Protein AF-A0A920UL96-F1 (afdb_monomer)

Nearest PDB structures (foldseek):
  8f4r-assembly1_B  TM=9.469E-01  e=1.321E-03  Escherichia coli
  8f4n-assembly1_A  TM=9.054E-01  e=1.758E-03  Escherichia coli
  7kge-assembly1_C  TM=8.820E-01  e=2.339E-03  Acinetobacter baumannii
  6ows-assembly1_C  TM=9.167E-01  e=2.339E-03  Acinetobacter baumannii
  9e9f-assembly1_B  TM=9.006E-01  e=5.204E-03  Pseudomonas aeruginosa

Secondary structure (DSSP, 8-state):
--SSSTTS-TT----HHHHHHHHHHHHHHHHHHHHHHHHHHHHHHHHHHT-SHHHHHHHTHHHHHHHHHHHHHHHHT----HHHHHHHHHHHHHHHHHHHHHHHHHHHHHHTT--HHHHHHHHHHHHHHHHHHHHHHHHHHHHHHHHHHHHHSS--THHHHHHHHHHHHTTS---TT----PPP-------PPP--------TTSSS-----------

Foldseek 3Di:
DPPDPCVPDPPDDPDPVVVVVVFVVLLVVLVVVLVVVLVVQLVVLCVVVVDNVLSVQLVVQLVVLVVVLVVVCVVVVHDDGSVSSVVSSVSSVLSSVLSSQLSVQLVVCVVVPDDSVVSNVVSCVVSVVVNVVVVVVVCVVCVVVVVVVVVVPPPDPVVVVVVVVVVVVVPPDDDPDDDDDDDDDDDDDDDDDDDDPDDDDDPPPPDDDDDDDDDDDD

Mean predicted aligned error: 17.29 Å

pLDDT: mean 74.13, std 19.61, range [34.41, 97.44]

Structure (mmCIF, N/CA/C/O backbone):
data_AF-A0A920UL96-F1
#
_entry.id   AF-A0A920UL96-F1
#
loop_
_atom_site.group_PDB
_atom_site.id
_atom_site.type_symbol
_atom_site.label_atom_id
_atom_site.label_alt_id
_atom_site.label_comp_id
_atom_site.label_asym_id
_atom_site.label_entity_id
_atom_site.label_seq_id
_atom_site.pdbx_PDB_ins_code
_atom_site.Cartn_x
_atom_site.Cartn_y
_atom_site.Cartn_z
_atom_site.occupancy
_atom_site.B_iso_or_equiv
_atom_site.auth_seq_id
_atom_site.auth_comp_id
_atom_site.auth_asym_id
_atom_site.auth_atom_id
_atom_site.pdbx_PDB_model_num
ATOM 1 N N . MET A 1 1 ? 19.871 -0.092 -38.452 1.00 46.66 1 MET A N 1
ATOM 2 C CA . MET A 1 1 ? 20.745 0.844 -39.195 1.00 46.66 1 MET A CA 1
ATOM 3 C C . MET A 1 1 ? 21.739 1.367 -38.173 1.00 46.66 1 MET A C 1
ATOM 5 O O . MET A 1 1 ? 21.286 1.919 -37.189 1.00 46.66 1 MET A O 1
ATOM 9 N N . LEU A 1 2 ? 23.005 0.955 -38.185 1.00 55.22 2 LEU A N 1
ATOM 10 C CA . LEU A 1 2 ? 24.115 1.820 -38.612 1.00 55.22 2 LEU A CA 1
ATOM 11 C C . LEU A 1 2 ? 25.414 0.977 -38.719 1.00 55.22 2 LEU A C 1
ATOM 13 O O . LEU A 1 2 ? 26.178 0.921 -37.761 1.00 55.22 2 LEU A O 1
ATOM 17 N N . PRO A 1 3 ? 25.701 0.324 -39.859 1.00 54.75 3 PRO A N 1
ATOM 18 C CA . PRO A 1 3 ? 26.993 -0.338 -40.087 1.00 54.75 3 PRO A CA 1
ATOM 19 C C . PRO A 1 3 ? 28.105 0.630 -40.544 1.00 54.75 3 PRO A C 1
ATOM 21 O O . PRO A 1 3 ? 29.217 0.193 -40.803 1.00 54.75 3 PRO A O 1
ATOM 24 N N . GLY A 1 4 ? 27.814 1.931 -40.689 1.00 56.50 4 GLY A N 1
ATOM 25 C CA . GLY A 1 4 ? 28.723 2.905 -41.315 1.00 56.50 4 GLY A CA 1
ATOM 26 C C . GLY A 1 4 ? 29.533 3.794 -40.366 1.00 56.50 4 GLY A C 1
ATOM 27 O O . GLY A 1 4 ? 30.423 4.489 -40.833 1.00 56.50 4 GLY A O 1
ATOM 28 N N . MET A 1 5 ? 29.255 3.791 -39.056 1.00 54.75 5 MET A N 1
ATOM 29 C CA . MET A 1 5 ? 29.869 4.743 -38.106 1.00 54.75 5 MET A CA 1
ATOM 30 C C . MET A 1 5 ? 31.075 4.170 -37.335 1.00 54.75 5 MET A C 1
ATOM 32 O O . MET A 1 5 ? 31.685 4.864 -36.532 1.00 54.75 5 MET A O 1
ATOM 36 N N . GLN A 1 6 ? 31.443 2.906 -37.579 1.00 53.41 6 GLN A N 1
ATOM 37 C CA . GLN A 1 6 ? 32.578 2.248 -36.906 1.00 53.41 6 GLN A CA 1
ATOM 38 C C . GLN A 1 6 ? 33.947 2.621 -37.504 1.00 53.41 6 GLN A C 1
ATOM 40 O O . GLN A 1 6 ? 34.976 2.247 -36.953 1.00 53.41 6 GLN A O 1
ATOM 45 N N . LEU A 1 7 ? 33.972 3.358 -38.619 1.00 56.91 7 LEU A N 1
ATOM 46 C CA . LEU A 1 7 ? 35.207 3.739 -39.313 1.00 56.91 7 LEU A CA 1
ATOM 47 C C . LEU A 1 7 ? 35.786 5.091 -38.858 1.00 56.91 7 LEU A C 1
ATOM 49 O O . LEU A 1 7 ? 36.927 5.383 -39.199 1.00 56.91 7 LEU A O 1
ATOM 53 N N . GLU A 1 8 ? 35.052 5.894 -38.077 1.00 60.81 8 GLU A N 1
ATOM 54 C CA . GLU A 1 8 ? 35.497 7.240 -37.662 1.00 60.81 8 GLU A CA 1
ATOM 55 C C . GLU A 1 8 ? 36.058 7.329 -36.230 1.00 60.81 8 GLU A C 1
ATOM 57 O O . GLU A 1 8 ? 36.738 8.301 -35.916 1.00 60.81 8 GLU A O 1
ATOM 62 N N . PHE A 1 9 ? 35.867 6.318 -35.369 1.00 63.22 9 PHE A N 1
ATOM 63 C CA . PHE A 1 9 ? 36.380 6.339 -33.987 1.00 63.22 9 PHE A CA 1
ATOM 64 C C . PHE A 1 9 ? 36.905 4.959 -33.537 1.00 63.22 9 PHE A C 1
ATOM 66 O O . PHE A 1 9 ? 36.152 4.163 -32.970 1.00 63.22 9 PHE A O 1
ATOM 73 N N . PRO A 1 10 ? 38.199 4.641 -33.750 1.00 55.59 10 PRO A N 1
ATOM 74 C CA . PRO A 1 10 ? 38.791 3.383 -33.309 1.00 55.59 10 PRO A CA 1
ATOM 75 C C . PRO A 1 10 ? 39.085 3.463 -31.804 1.00 55.59 10 PRO A C 1
ATOM 77 O O . PRO A 1 10 ? 40.163 3.880 -31.388 1.00 55.59 10 PRO A O 1
ATOM 80 N N . GLY A 1 11 ? 38.104 3.108 -30.972 1.00 58.56 11 GLY A N 1
ATOM 81 C CA . GLY A 1 11 ? 38.293 3.040 -29.517 1.00 58.56 11 GLY A CA 1
ATOM 82 C C . GLY A 1 11 ? 37.026 3.088 -28.666 1.00 58.56 11 GLY A C 1
ATOM 83 O O . GLY A 1 11 ? 37.109 2.853 -27.464 1.00 58.56 11 GLY A O 1
ATOM 84 N N . THR A 1 12 ? 35.857 3.363 -29.249 1.00 59.25 12 THR A N 1
ATOM 85 C CA . THR A 1 12 ? 34.591 3.414 -28.506 1.00 59.25 12 THR A CA 1
ATOM 86 C C . THR A 1 12 ? 33.754 2.164 -28.772 1.00 59.25 12 THR A C 1
ATOM 88 O O . THR A 1 12 ? 33.154 1.984 -29.829 1.00 59.25 12 THR A O 1
ATOM 91 N N . TYR A 1 13 ? 33.710 1.269 -27.786 1.00 57.75 13 TYR A N 1
ATOM 92 C CA . TYR A 1 13 ? 32.779 0.144 -27.759 1.00 57.75 13 TYR A CA 1
ATOM 93 C C . TYR A 1 13 ? 31.405 0.652 -27.296 1.00 57.75 13 TYR A C 1
ATOM 95 O O . TYR A 1 13 ? 31.181 0.913 -26.119 1.00 57.75 13 TYR A O 1
ATOM 103 N N . TRP A 1 14 ? 30.463 0.814 -28.225 1.00 52.53 14 TRP A N 1
ATOM 104 C CA . TRP A 1 14 ? 29.049 0.977 -27.876 1.00 52.53 14 TRP A CA 1
ATOM 105 C C . TRP A 1 14 ? 28.511 -0.376 -27.406 1.00 52.53 14 TRP A C 1
ATOM 107 O O . TRP A 1 14 ? 28.352 -1.291 -28.215 1.00 52.53 14 TRP A O 1
ATOM 117 N N . SER A 1 15 ? 28.271 -0.525 -26.101 1.00 58.09 15 SER A N 1
ATOM 118 C CA . SER A 1 15 ? 27.772 -1.775 -25.521 1.00 58.09 15 SER A CA 1
ATOM 119 C C . SER A 1 15 ? 26.361 -1.594 -24.958 1.00 58.09 15 SER A C 1
ATOM 121 O O . SER A 1 15 ? 26.132 -0.758 -24.089 1.00 58.09 15 SER A O 1
ATOM 123 N N . PHE A 1 16 ? 25.423 -2.417 -25.433 1.00 58.50 16 PHE A N 1
ATOM 124 C CA . PHE A 1 16 ? 24.094 -2.594 -24.829 1.00 58.50 16 PHE A CA 1
ATOM 125 C C . PHE A 1 16 ? 24.163 -3.207 -23.415 1.00 58.50 16 PHE A C 1
ATOM 127 O O . PHE A 1 16 ? 23.172 -3.209 -22.690 1.00 58.50 16 PHE A O 1
ATOM 134 N N . GLU A 1 17 ? 25.333 -3.722 -23.029 1.00 64.44 17 GLU A N 1
ATOM 135 C CA . GLU A 1 17 ? 25.608 -4.292 -21.711 1.00 64.44 17 GLU A CA 1
ATOM 136 C C . GLU A 1 17 ? 25.565 -3.221 -20.607 1.00 64.44 17 GLU A C 1
ATOM 138 O O . GLU A 1 17 ? 25.013 -3.461 -19.536 1.00 64.44 17 GLU A O 1
ATOM 143 N N . GLY A 1 18 ? 26.064 -2.010 -20.892 1.00 74.94 18 GLY A N 1
ATOM 144 C CA . GLY A 1 18 ? 26.075 -0.899 -19.933 1.00 74.94 18 GLY A CA 1
ATOM 145 C C . GLY A 1 18 ? 24.672 -0.436 -19.531 1.00 74.94 18 GLY A C 1
ATOM 146 O O . GLY A 1 18 ? 24.366 -0.371 -18.347 1.00 74.94 18 GLY A O 1
ATOM 147 N N . GLU A 1 19 ? 23.780 -0.204 -20.501 1.00 78.75 19 GLU A N 1
ATOM 148 C CA . GLU A 1 19 ? 22.415 0.285 -20.232 1.00 78.75 19 GLU A CA 1
ATOM 149 C C . GLU A 1 19 ? 21.576 -0.731 -19.436 1.00 78.75 19 GLU A C 1
ATOM 151 O O . GLU A 1 19 ? 20.803 -0.358 -18.552 1.00 78.75 19 GLU A O 1
ATOM 156 N N . LYS A 1 20 ? 21.747 -2.033 -19.702 1.00 80.31 20 LYS A N 1
ATOM 157 C CA . LYS A 1 20 ? 21.088 -3.089 -18.919 1.00 80.31 20 LYS A CA 1
ATOM 158 C C . LYS A 1 20 ? 21.640 -3.180 -17.498 1.00 80.31 20 LYS A C 1
ATOM 160 O O . LYS A 1 20 ? 20.856 -3.363 -16.566 1.00 80.31 20 LYS A O 1
ATOM 165 N N . SER A 1 21 ? 22.955 -3.035 -17.331 1.00 85.06 21 SER A N 1
ATOM 166 C CA . SER A 1 21 ? 23.598 -3.007 -16.013 1.00 85.06 21 SER A CA 1
ATOM 167 C C . SER A 1 21 ? 23.112 -1.816 -15.186 1.00 85.06 21 SER A C 1
ATOM 169 O O . SER A 1 21 ? 22.660 -2.000 -14.059 1.00 85.06 21 SER A O 1
ATOM 171 N N . GLU A 1 22 ? 23.098 -0.612 -15.764 1.00 87.62 22 GLU A N 1
ATOM 172 C CA . GLU A 1 22 ? 22.613 0.604 -15.095 1.00 87.62 22 GLU A CA 1
ATOM 173 C C . GLU A 1 22 ? 21.135 0.491 -14.685 1.00 87.62 22 GLU A C 1
ATOM 175 O O . GLU A 1 22 ? 20.746 0.895 -13.582 1.00 87.62 22 GLU A O 1
ATOM 180 N N . GLN A 1 23 ? 20.292 -0.110 -15.535 1.00 87.38 23 GLN A N 1
ATOM 181 C CA . GLN A 1 23 ? 18.900 -0.390 -15.179 1.00 87.38 23 GLN A CA 1
ATOM 182 C C . GLN A 1 23 ? 18.793 -1.368 -14.006 1.00 87.38 23 GLN A C 1
ATOM 184 O O . GLN A 1 23 ? 18.022 -1.114 -13.078 1.00 87.38 23 GLN A O 1
ATOM 189 N N . ALA A 1 24 ? 19.560 -2.461 -14.018 1.00 87.88 24 ALA A N 1
ATOM 190 C CA . ALA A 1 24 ? 19.552 -3.450 -12.944 1.00 87.88 24 ALA A CA 1
ATOM 191 C C . ALA A 1 24 ? 20.027 -2.854 -11.607 1.00 87.88 24 ALA A C 1
ATOM 193 O O . ALA A 1 24 ? 19.386 -3.074 -10.576 1.00 87.88 24 ALA A O 1
ATOM 194 N N . GLU A 1 25 ? 21.088 -2.044 -11.622 1.00 91.44 25 GLU A N 1
ATOM 195 C CA . GLU A 1 25 ? 21.586 -1.321 -10.443 1.00 91.44 25 GLU A CA 1
ATOM 196 C C . GLU A 1 25 ? 20.543 -0.336 -9.890 1.00 91.44 25 GLU A C 1
ATOM 198 O O . GLU A 1 25 ? 20.327 -0.248 -8.673 1.00 91.44 25 GLU A O 1
ATOM 203 N N . THR A 1 26 ? 19.831 0.359 -10.781 1.00 92.44 26 THR A N 1
ATOM 204 C CA . THR A 1 26 ? 18.748 1.273 -10.397 1.00 92.44 26 THR A CA 1
ATOM 205 C C . THR A 1 26 ? 17.564 0.518 -9.789 1.00 92.44 26 THR A C 1
ATOM 207 O O . THR A 1 26 ? 17.032 0.938 -8.759 1.00 92.44 26 THR A O 1
ATOM 210 N N . LEU A 1 27 ? 17.163 -0.617 -10.376 1.00 91.62 27 LEU A N 1
ATOM 211 C CA . LEU A 1 27 ? 16.108 -1.477 -9.826 1.00 91.62 27 LEU A CA 1
ATOM 212 C C . LEU A 1 27 ? 16.494 -2.020 -8.446 1.00 91.62 27 LEU A C 1
ATOM 214 O O . LEU A 1 27 ? 15.662 -2.002 -7.539 1.00 91.62 27 LEU A O 1
ATOM 218 N N . ALA A 1 28 ? 17.742 -2.459 -8.266 1.00 92.69 28 ALA A N 1
ATOM 219 C CA . ALA A 1 28 ? 18.238 -2.947 -6.981 1.00 92.69 28 ALA A CA 1
ATOM 220 C C . ALA A 1 28 ? 18.196 -1.849 -5.906 1.00 92.69 28 ALA A C 1
ATOM 222 O O . ALA A 1 28 ? 17.719 -2.079 -4.791 1.00 92.69 28 ALA A O 1
ATOM 223 N N . SER A 1 29 ? 18.614 -0.631 -6.261 1.00 94.56 29 SER A N 1
ATOM 224 C CA . SER A 1 29 ? 18.532 0.537 -5.377 1.00 94.56 29 SER A CA 1
ATOM 225 C C . SER A 1 29 ? 17.082 0.875 -5.015 1.00 94.56 29 SER A C 1
ATOM 227 O O . SER A 1 29 ? 16.769 1.121 -3.849 1.00 94.56 29 SER A O 1
ATOM 229 N N . LEU A 1 30 ? 16.170 0.826 -5.991 1.00 95.25 30 LEU A N 1
ATOM 230 C CA . LEU A 1 30 ? 14.739 1.039 -5.774 1.00 95.25 30 LEU A CA 1
ATOM 231 C C . LEU A 1 30 ? 14.142 -0.030 -4.853 1.00 95.25 30 LEU A C 1
ATOM 233 O O . LEU A 1 30 ? 13.382 0.308 -3.948 1.00 95.25 30 LEU A O 1
ATOM 237 N N . GLN A 1 31 ? 14.505 -1.301 -5.034 1.00 94.19 31 GLN A N 1
ATOM 238 C CA . GLN A 1 31 ? 14.059 -2.395 -4.173 1.00 94.19 31 GLN A CA 1
ATOM 239 C C . GLN A 1 31 ? 14.557 -2.217 -2.732 1.00 94.19 31 GLN A C 1
ATOM 241 O O . GLN A 1 31 ? 13.790 -2.426 -1.790 1.00 94.19 31 GLN A O 1
ATOM 246 N N . TYR A 1 32 ? 15.809 -1.793 -2.547 1.00 96.00 32 TYR A N 1
ATOM 247 C CA . TYR A 1 32 ? 16.347 -1.480 -1.224 1.00 96.00 32 TYR A CA 1
ATOM 248 C C . TYR A 1 32 ? 15.562 -0.343 -0.552 1.00 96.00 32 TYR A C 1
ATOM 250 O O . TYR A 1 32 ? 15.082 -0.500 0.573 1.00 96.00 32 TYR A O 1
ATOM 258 N N . LEU A 1 33 ? 15.355 0.773 -1.262 1.00 96.38 33 LEU A N 1
ATOM 259 C CA . LEU A 1 33 ? 14.566 1.905 -0.766 1.00 96.38 33 LEU A CA 1
ATOM 260 C C . LEU A 1 33 ? 13.121 1.506 -0.454 1.00 96.38 33 LEU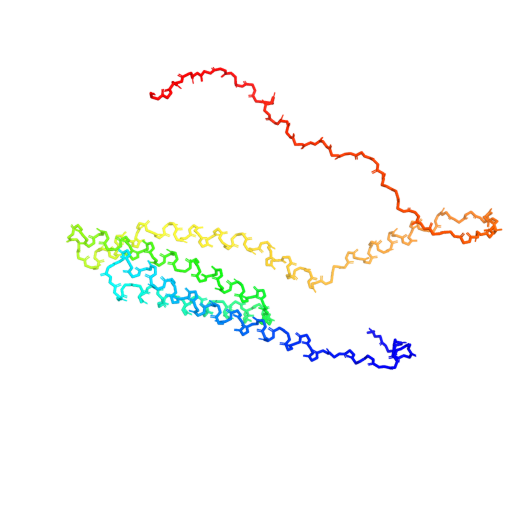 A C 1
ATOM 262 O O . LEU A 1 33 ? 12.556 1.964 0.538 1.00 96.38 33 LEU A O 1
ATOM 266 N N . TYR A 1 34 ? 12.536 0.624 -1.262 1.00 95.38 34 TYR A N 1
ATOM 267 C CA . TYR A 1 34 ? 11.197 0.099 -1.039 1.00 95.38 34 TYR A CA 1
ATOM 268 C C . TYR A 1 34 ? 11.106 -0.694 0.271 1.00 95.38 34 TYR A C 1
ATOM 270 O O . TYR A 1 34 ? 10.211 -0.436 1.072 1.00 95.38 34 TYR A O 1
ATOM 278 N N . ILE A 1 35 ? 12.059 -1.587 0.558 1.00 96.12 35 ILE A N 1
ATOM 279 C CA . ILE A 1 35 ? 12.095 -2.339 1.826 1.00 96.12 35 ILE A CA 1
ATOM 280 C C . ILE A 1 35 ? 12.254 -1.394 3.025 1.00 96.12 35 ILE A C 1
ATOM 282 O O . ILE A 1 35 ? 11.547 -1.538 4.025 1.00 96.12 35 ILE A O 1
ATOM 286 N N . VAL A 1 36 ? 13.137 -0.397 2.927 1.00 97.44 36 VAL A N 1
ATOM 287 C CA . VAL A 1 36 ? 13.305 0.617 3.981 1.00 97.44 36 VAL A CA 1
ATOM 288 C C . VAL A 1 36 ? 12.004 1.396 4.200 1.00 97.44 36 VAL A C 1
ATOM 290 O O . VAL A 1 36 ? 11.579 1.577 5.343 1.00 97.44 36 VAL A O 1
ATOM 293 N N . ALA A 1 37 ? 11.325 1.799 3.125 1.00 95.62 37 ALA A N 1
ATOM 294 C CA . ALA A 1 37 ? 10.036 2.479 3.205 1.00 95.62 37 ALA A CA 1
ATOM 295 C C . ALA A 1 37 ? 8.966 1.607 3.880 1.00 95.62 37 ALA A C 1
ATOM 297 O O . ALA A 1 37 ? 8.219 2.110 4.716 1.00 95.62 37 ALA A O 1
ATOM 298 N N . LEU A 1 38 ? 8.922 0.303 3.590 1.00 94.81 38 LEU A N 1
ATOM 299 C CA . LEU A 1 38 ? 8.011 -0.643 4.242 1.00 94.81 38 LEU A CA 1
ATOM 300 C C . LEU A 1 38 ? 8.236 -0.726 5.759 1.00 94.81 38 LEU A C 1
ATOM 302 O O . LEU A 1 38 ? 7.269 -0.744 6.521 1.00 94.81 38 LEU A O 1
ATOM 306 N N . ILE A 1 39 ? 9.495 -0.731 6.206 1.00 95.94 39 ILE A N 1
ATOM 307 C CA . ILE A 1 39 ? 9.839 -0.720 7.636 1.00 95.94 39 ILE A CA 1
ATOM 308 C C . ILE A 1 39 ? 9.382 0.589 8.290 1.00 95.94 39 ILE A C 1
ATOM 310 O O . ILE A 1 39 ? 8.785 0.567 9.368 1.00 95.94 39 ILE A O 1
ATOM 314 N N . ILE A 1 40 ? 9.619 1.727 7.630 1.00 95.94 40 ILE A N 1
ATOM 315 C CA . ILE A 1 40 ? 9.187 3.042 8.121 1.00 95.94 40 ILE A CA 1
ATOM 316 C C . ILE A 1 40 ? 7.660 3.103 8.211 1.00 95.94 40 ILE A C 1
ATOM 318 O O . ILE A 1 40 ? 7.133 3.507 9.243 1.00 95.94 40 ILE A O 1
ATOM 322 N N . ILE A 1 41 ? 6.940 2.660 7.177 1.00 94.31 41 ILE A N 1
ATOM 323 C CA . ILE A 1 41 ? 5.473 2.600 7.173 1.00 94.31 41 ILE A CA 1
ATOM 324 C C . ILE A 1 41 ? 4.978 1.734 8.332 1.00 94.31 41 ILE A C 1
ATOM 326 O O . ILE A 1 41 ? 4.114 2.169 9.087 1.00 94.31 41 ILE A O 1
ATOM 330 N N . TYR A 1 42 ? 5.552 0.546 8.531 1.00 94.56 42 TYR A N 1
ATOM 331 C CA . TYR A 1 42 ? 5.186 -0.316 9.653 1.00 94.56 42 TYR A CA 1
ATOM 332 C C . TYR A 1 42 ? 5.368 0.392 11.005 1.00 94.56 42 TYR A C 1
ATOM 334 O O . TY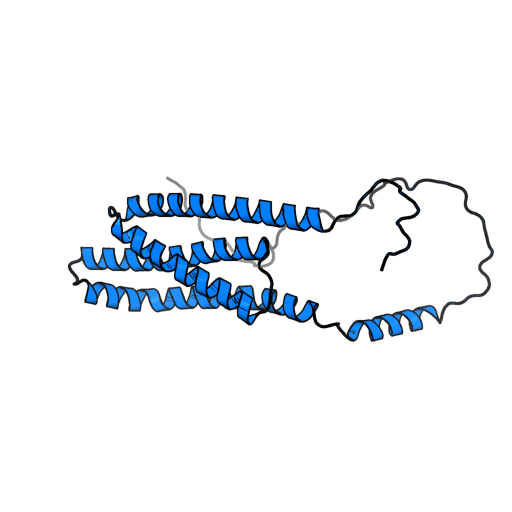R A 1 42 ? 4.453 0.384 11.831 1.00 94.56 42 TYR A O 1
ATOM 342 N N . ALA A 1 43 ? 6.510 1.054 11.217 1.00 94.56 43 ALA A N 1
ATOM 343 C CA . ALA A 1 43 ? 6.777 1.807 12.441 1.00 94.56 43 ALA A CA 1
ATOM 344 C C . ALA A 1 43 ? 5.789 2.973 12.632 1.00 94.56 43 ALA A C 1
ATOM 346 O O . ALA A 1 43 ? 5.259 3.161 13.727 1.00 94.56 43 ALA A O 1
ATOM 347 N N . LEU A 1 44 ? 5.486 3.712 11.561 1.00 94.38 44 LEU A N 1
ATOM 348 C CA . LEU A 1 44 ? 4.521 4.812 11.576 1.00 94.38 44 LEU A CA 1
ATOM 349 C C . LEU A 1 44 ? 3.096 4.342 11.879 1.00 94.38 44 LEU A C 1
ATOM 351 O O . LEU A 1 44 ? 2.349 5.090 12.500 1.00 94.38 44 LEU A O 1
ATOM 355 N N . LEU A 1 45 ? 2.719 3.124 11.476 1.00 92.94 45 LEU A N 1
ATOM 356 C CA . LEU A 1 45 ? 1.405 2.536 11.762 1.00 92.94 45 LEU A CA 1
ATOM 357 C C . LEU A 1 45 ? 1.311 1.901 13.150 1.00 92.94 45 LEU A C 1
ATOM 359 O O . LEU A 1 45 ? 0.230 1.880 13.741 1.00 92.94 45 LEU A O 1
ATOM 363 N N . ALA A 1 46 ? 2.420 1.408 13.699 1.00 9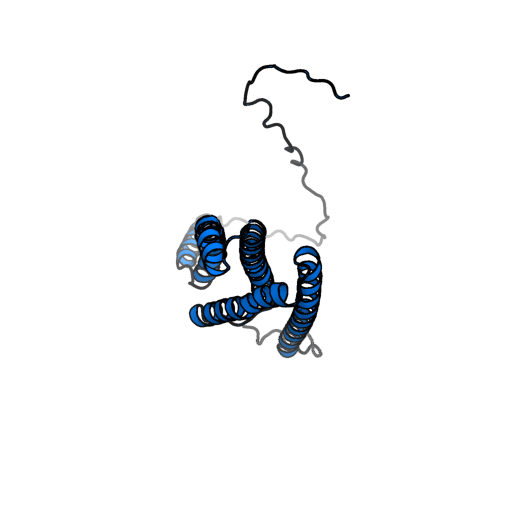2.69 46 ALA A N 1
ATOM 364 C CA . ALA A 1 46 ? 2.440 0.832 15.041 1.00 92.69 46 ALA A CA 1
ATOM 365 C C . ALA A 1 46 ? 2.085 1.866 16.126 1.00 92.69 46 ALA A C 1
ATOM 367 O O . ALA A 1 46 ? 1.411 1.522 17.098 1.00 92.69 46 ALA A O 1
ATOM 368 N N . ILE A 1 47 ? 2.479 3.131 15.934 1.00 91.75 47 ILE A N 1
ATOM 369 C CA . ILE A 1 47 ? 2.212 4.238 16.867 1.00 91.75 47 ILE A CA 1
ATOM 370 C C . ILE A 1 47 ? 0.701 4.517 17.036 1.00 91.75 47 ILE A C 1
ATOM 372 O O . ILE A 1 47 ? 0.218 4.420 18.165 1.00 91.75 47 ILE A O 1
ATOM 376 N N . PRO A 1 48 ? -0.081 4.835 15.980 1.00 88.94 48 PRO A N 1
ATOM 377 C CA . PRO A 1 48 ? -1.505 5.146 16.115 1.00 88.94 48 PRO A CA 1
ATOM 378 C C . PRO A 1 48 ? -2.351 3.932 16.512 1.00 88.94 48 PRO A C 1
ATOM 380 O O . PRO A 1 48 ? -3.356 4.095 17.201 1.00 88.94 48 PRO A O 1
ATOM 383 N N . PHE A 1 49 ? -1.964 2.718 16.107 1.00 88.81 49 PHE A N 1
ATOM 384 C CA . PHE A 1 49 ? -2.719 1.506 16.433 1.00 88.81 49 PHE A CA 1
ATOM 385 C C . PHE A 1 49 ? -2.418 0.942 17.821 1.00 88.81 49 PHE A C 1
ATOM 387 O O . PHE A 1 49 ? -3.177 0.095 18.297 1.00 88.81 49 PHE A O 1
ATOM 394 N N . ASN A 1 50 ? -1.333 1.390 18.465 1.00 90.44 50 ASN A N 1
ATOM 395 C CA . ASN A 1 50 ? -0.853 0.866 19.748 1.00 90.44 50 ASN A CA 1
ATOM 396 C C . ASN A 1 50 ? -0.842 -0.678 19.772 1.00 90.44 50 ASN A C 1
ATOM 398 O O . ASN A 1 50 ? -1.248 -1.339 20.729 1.00 90.44 50 ASN A O 1
ATOM 402 N N . SER A 1 51 ? -0.474 -1.268 18.635 1.00 90.06 51 SER A N 1
ATOM 403 C CA . SER A 1 51 ? -0.536 -2.701 18.386 1.00 90.06 51 SER A CA 1
ATOM 404 C C . SER A 1 51 ? 0.466 -3.064 17.304 1.00 90.06 51 SER A C 1
ATOM 406 O O . SER A 1 51 ? 0.599 -2.350 16.316 1.00 90.06 51 SER A O 1
ATOM 408 N N . TYR A 1 52 ? 1.134 -4.204 17.468 1.00 90.12 52 TYR A N 1
ATOM 409 C CA . TYR A 1 52 ? 2.074 -4.742 16.480 1.00 90.12 52 TYR A CA 1
ATOM 410 C C . TYR A 1 52 ? 1.384 -5.628 15.432 1.00 90.12 52 TYR A C 1
ATOM 412 O O . TYR A 1 52 ? 1.855 -5.753 14.305 1.00 90.12 52 TYR A O 1
ATOM 420 N N . ILE A 1 53 ? 0.231 -6.212 15.771 1.00 91.06 53 ILE A N 1
ATOM 421 C CA . ILE A 1 53 ? -0.497 -7.125 14.878 1.00 91.06 53 ILE A CA 1
ATOM 422 C C . ILE A 1 53 ? -1.322 -6.354 13.843 1.00 91.06 53 ILE A C 1
ATOM 424 O O . ILE A 1 53 ? -1.418 -6.771 12.694 1.00 91.06 53 ILE A O 1
ATOM 428 N N . GLN A 1 54 ? -1.900 -5.209 14.212 1.00 91.06 54 GLN A N 1
ATOM 429 C CA . GLN A 1 54 ? -2.744 -4.438 13.293 1.00 91.06 54 GLN A CA 1
ATOM 430 C C . GLN A 1 54 ? -1.971 -3.841 12.102 1.00 91.06 54 GLN A C 1
ATOM 432 O O . GLN A 1 54 ? -2.437 -4.003 10.9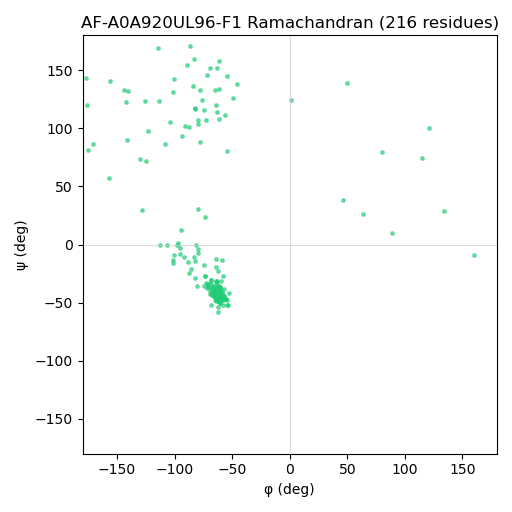72 1.00 91.06 54 GLN A O 1
ATOM 437 N N . PRO A 1 55 ? -0.777 -3.234 12.282 1.00 92.25 55 PRO A N 1
ATOM 438 C CA . PRO A 1 55 ? 0.078 -2.860 11.161 1.00 92.25 55 PRO A CA 1
ATOM 439 C C . PRO A 1 55 ? 0.434 -4.060 10.284 1.00 92.25 55 PRO A C 1
ATOM 441 O O . PRO A 1 55 ? 0.427 -3.941 9.066 1.00 92.25 55 PRO A O 1
ATOM 444 N N . LEU A 1 56 ? 0.682 -5.235 10.873 1.00 93.19 56 LEU A N 1
ATOM 445 C CA . LEU A 1 56 ? 1.000 -6.445 10.113 1.00 93.19 56 LEU A CA 1
ATOM 446 C C . LEU A 1 56 ? -0.157 -6.877 9.195 1.00 93.19 56 LEU A C 1
ATOM 448 O O . LEU A 1 56 ? 0.087 -7.288 8.063 1.00 93.19 56 LEU A O 1
ATOM 452 N N . ILE A 1 57 ? -1.411 -6.724 9.639 1.00 92.19 57 ILE A N 1
ATOM 453 C CA . ILE A 1 57 ? -2.601 -6.968 8.804 1.00 92.19 57 ILE A CA 1
ATOM 454 C C . ILE A 1 57 ? -2.629 -6.010 7.603 1.00 92.19 57 ILE A C 1
ATOM 456 O O . ILE A 1 57 ? -2.937 -6.433 6.492 1.00 92.19 57 ILE A O 1
ATOM 460 N N . VAL A 1 58 ? -2.259 -4.739 7.798 1.00 92.88 58 VAL A N 1
ATOM 461 C CA . VAL A 1 58 ? -2.137 -3.764 6.699 1.00 92.88 58 VAL A CA 1
ATOM 462 C C . VAL A 1 58 ? -1.009 -4.156 5.738 1.00 92.88 58 VAL A C 1
ATOM 464 O O . VAL A 1 58 ? -1.199 -4.137 4.524 1.00 92.88 58 VAL A O 1
ATOM 467 N N . MET A 1 59 ? 0.142 -4.587 6.261 1.00 93.12 59 MET A N 1
ATOM 468 C CA . MET A 1 59 ? 1.270 -5.058 5.445 1.00 93.12 59 MET A CA 1
ATOM 469 C C . MET A 1 59 ? 0.913 -6.307 4.631 1.00 93.12 59 MET A C 1
ATOM 471 O O . MET A 1 59 ? 1.398 -6.467 3.512 1.00 93.12 59 MET A O 1
ATOM 475 N N . ALA A 1 60 ? 0.028 -7.167 5.144 1.00 93.25 60 ALA A N 1
ATOM 476 C CA . ALA A 1 60 ? -0.451 -8.341 4.423 1.00 93.25 60 ALA A CA 1
ATOM 477 C C . ALA A 1 60 ? -1.240 -7.987 3.150 1.00 93.25 60 ALA A C 1
ATOM 479 O O . ALA A 1 60 ? -1.325 -8.830 2.265 1.00 93.25 60 ALA A O 1
ATOM 480 N N . ALA A 1 61 ? -1.761 -6.762 3.005 1.00 91.56 61 ALA A N 1
ATOM 481 C CA . ALA A 1 61 ? -2.430 -6.309 1.780 1.00 91.56 61 ALA A CA 1
ATOM 482 C C . ALA A 1 61 ? -1.447 -6.038 0.618 1.00 91.56 61 ALA A C 1
ATOM 484 O O . ALA A 1 61 ? -1.796 -6.174 -0.555 1.00 91.56 61 ALA A O 1
ATOM 485 N N . ILE A 1 62 ? -0.195 -5.700 0.932 1.00 94.00 62 ILE A N 1
ATOM 486 C CA . ILE A 1 62 ? 0.853 -5.341 -0.035 1.00 94.00 62 ILE A CA 1
ATOM 487 C C . ILE A 1 62 ? 1.173 -6.464 -1.037 1.00 94.00 62 ILE A C 1
ATOM 489 O O . ILE A 1 62 ? 1.183 -6.177 -2.237 1.00 94.00 62 ILE A O 1
ATOM 493 N N . PRO A 1 63 ? 1.398 -7.734 -0.633 1.00 92.56 63 PRO A N 1
ATOM 494 C CA . PRO A 1 63 ? 1.634 -8.810 -1.595 1.00 92.56 63 PRO A CA 1
ATOM 495 C C . PRO A 1 63 ? 0.464 -9.000 -2.568 1.00 92.56 63 PRO A C 1
ATOM 497 O O . PRO A 1 63 ? 0.704 -9.311 -3.731 1.00 92.56 63 PRO A O 1
ATOM 500 N N . PHE A 1 64 ? -0.783 -8.744 -2.156 1.00 91.44 64 PHE A N 1
ATOM 501 C CA . PHE A 1 64 ? -1.927 -8.777 -3.077 1.00 91.44 64 PHE A CA 1
ATOM 502 C C . PHE A 1 64 ? -1.853 -7.661 -4.123 1.00 91.44 64 PHE A C 1
ATOM 504 O O . PHE A 1 64 ? -2.119 -7.901 -5.301 1.00 91.44 64 PHE A O 1
ATOM 511 N N . GLY A 1 65 ? -1.428 -6.462 -3.717 1.00 89.75 65 GLY A N 1
ATOM 512 C CA . GLY A 1 65 ? -1.154 -5.367 -4.645 1.00 89.75 65 GLY A CA 1
ATOM 513 C C . GLY A 1 65 ? -0.055 -5.715 -5.654 1.00 89.75 65 GLY A C 1
ATOM 514 O O . GLY A 1 65 ? -0.198 -5.462 -6.851 1.00 89.75 65 GLY A O 1
ATOM 515 N N . LEU A 1 66 ? 1.010 -6.368 -5.185 1.00 91.94 66 LEU A N 1
ATOM 516 C CA . LEU A 1 66 ? 2.123 -6.801 -6.026 1.00 91.94 66 LEU A CA 1
ATOM 517 C C . LEU A 1 66 ? 1.699 -7.876 -7.036 1.00 91.94 66 LEU A C 1
ATOM 519 O O . LEU A 1 66 ? 2.055 -7.779 -8.209 1.00 91.94 66 LEU A O 1
ATOM 523 N N . ILE A 1 67 ? 0.885 -8.851 -6.615 1.00 92.81 67 ILE A N 1
ATOM 524 C CA . ILE A 1 67 ? 0.285 -9.850 -7.515 1.00 92.81 67 ILE A CA 1
ATOM 525 C C . ILE A 1 67 ? -0.518 -9.150 -8.617 1.00 92.81 67 ILE A C 1
ATOM 527 O O . ILE A 1 67 ? -0.360 -9.491 -9.787 1.00 92.81 67 ILE A O 1
ATOM 531 N N . GLY A 1 68 ? -1.321 -8.137 -8.274 1.00 88.88 68 GLY A N 1
ATOM 532 C CA . GLY A 1 68 ? -2.060 -7.339 -9.257 1.00 88.88 68 GLY A CA 1
ATOM 533 C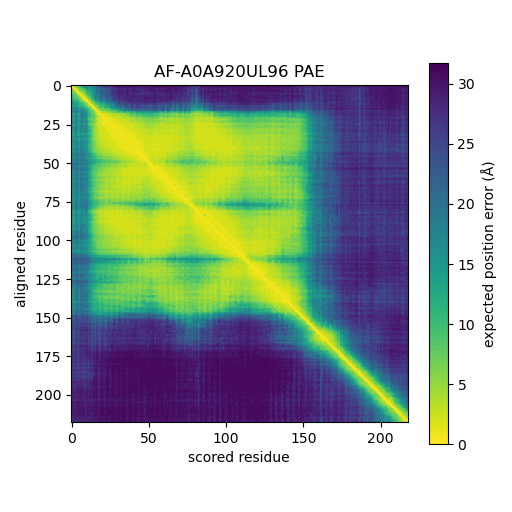 C . GLY A 1 68 ? -1.149 -6.599 -10.243 1.00 88.88 68 GLY A C 1
ATOM 534 O O . GLY A 1 68 ? -1.412 -6.601 -11.446 1.00 88.88 68 GLY A O 1
ATOM 535 N N . ALA A 1 69 ? -0.046 -6.018 -9.765 1.00 89.06 69 ALA A N 1
ATOM 536 C CA . ALA A 1 69 ? 0.929 -5.330 -10.614 1.00 89.06 69 ALA A CA 1
ATOM 537 C C . ALA A 1 69 ? 1.652 -6.288 -11.580 1.00 89.06 69 ALA A C 1
ATOM 539 O O . ALA A 1 69 ? 1.803 -5.970 -12.765 1.00 89.06 69 ALA A O 1
ATOM 540 N N . VAL A 1 70 ? 2.058 -7.468 -11.097 1.00 90.12 70 VAL A N 1
ATOM 541 C CA . VAL A 1 70 ? 2.669 -8.527 -11.919 1.00 90.12 70 VAL A CA 1
ATOM 542 C C . VAL A 1 70 ? 1.667 -9.040 -12.947 1.00 90.12 70 VAL A C 1
ATOM 544 O O . VAL A 1 70 ? 1.989 -9.118 -14.130 1.00 90.12 70 VAL A O 1
ATOM 547 N N . TRP A 1 71 ? 0.430 -9.313 -12.529 1.00 90.12 71 TRP A N 1
ATOM 548 C CA . TRP A 1 71 ? -0.636 -9.739 -13.435 1.00 90.12 71 TRP A CA 1
ATOM 549 C C . TRP A 1 71 ? -0.891 -8.693 -14.527 1.00 90.12 71 TRP A C 1
ATOM 551 O O . TRP A 1 71 ? -1.031 -9.043 -15.698 1.00 90.12 71 TRP A O 1
ATOM 561 N N . GLY A 1 72 ? -0.883 -7.406 -14.170 1.00 86.00 72 GLY A N 1
ATOM 562 C CA . GLY A 1 72 ? -0.986 -6.305 -15.126 1.00 86.00 72 GLY A CA 1
ATOM 563 C C . GLY A 1 72 ? 0.118 -6.336 -16.186 1.00 86.00 72 GLY A C 1
ATOM 564 O O . GLY A 1 72 ? -0.179 -6.210 -17.371 1.00 86.00 72 GLY A O 1
ATOM 565 N N . HIS A 1 73 ? 1.371 -6.581 -15.793 1.00 85.56 73 HIS A N 1
ATOM 566 C CA . HIS A 1 73 ? 2.485 -6.706 -16.744 1.00 85.56 73 HIS A CA 1
ATOM 567 C C . HIS A 1 73 ? 2.330 -7.911 -17.666 1.00 85.56 73 HIS A C 1
ATOM 569 O O . HIS A 1 73 ? 2.545 -7.783 -18.870 1.00 85.56 73 HIS A O 1
ATOM 575 N N . VAL A 1 74 ? 1.897 -9.051 -17.120 1.00 86.81 74 VAL A N 1
ATOM 576 C CA . VAL A 1 74 ? 1.663 -10.276 -17.895 1.00 86.81 74 VAL A CA 1
ATOM 577 C C . VAL A 1 74 ? 0.554 -10.070 -18.929 1.00 86.81 74 VAL A C 1
ATOM 579 O O . VAL A 1 74 ? 0.733 -10.427 -20.089 1.00 86.81 74 VAL A O 1
ATOM 582 N N . VAL A 1 75 ? -0.568 -9.453 -18.544 1.00 86.69 75 VAL A N 1
ATOM 583 C CA . VAL A 1 75 ? -1.693 -9.186 -19.461 1.00 86.69 75 VAL A CA 1
ATOM 584 C C . VAL A 1 75 ? -1.321 -8.169 -20.538 1.00 86.69 75 VAL A C 1
ATOM 586 O O . VAL A 1 75 ? -1.767 -8.294 -21.675 1.00 86.69 75 VAL A O 1
ATOM 589 N N . MET A 1 76 ? -0.506 -7.169 -20.199 1.00 81.75 76 MET A N 1
ATOM 590 C CA . MET A 1 76 ? -0.056 -6.154 -21.154 1.00 81.75 76 MET A CA 1
ATOM 591 C C . MET A 1 76 ? 1.149 -6.602 -22.000 1.00 81.75 76 MET A C 1
ATOM 593 O O . MET A 1 76 ? 1.485 -5.916 -22.961 1.00 81.75 76 MET A O 1
ATOM 597 N N . GLY A 1 77 ? 1.799 -7.722 -21.663 1.00 80.75 77 GLY A N 1
ATOM 598 C CA . GLY A 1 77 ? 2.985 -8.226 -22.362 1.00 80.75 77 GLY A CA 1
ATOM 599 C C . GLY A 1 77 ? 4.203 -7.297 -22.277 1.00 80.75 77 GLY A C 1
ATOM 600 O O . GLY A 1 77 ? 5.026 -7.295 -23.188 1.00 80.75 77 GLY A O 1
ATOM 601 N N . MET A 1 78 ? 4.302 -6.475 -21.226 1.00 78.25 78 MET A N 1
ATOM 602 C CA . MET A 1 78 ? 5.377 -5.487 -21.061 1.00 78.25 78 MET A CA 1
ATOM 603 C C . MET A 1 78 ? 6.461 -5.984 -20.102 1.00 78.25 78 MET A C 1
ATOM 605 O O . MET A 1 78 ? 6.160 -6.591 -19.073 1.00 78.25 78 MET A O 1
ATOM 609 N N . GLU A 1 79 ? 7.720 -5.663 -20.405 1.00 83.00 79 GLU A N 1
ATOM 610 C CA . GLU A 1 79 ? 8.847 -5.923 -19.508 1.00 83.00 79 GLU A CA 1
ATOM 611 C C . GLU A 1 79 ? 8.799 -5.031 -18.258 1.00 83.00 79 GLU A C 1
ATOM 613 O O . GLU A 1 79 ? 8.277 -3.910 -18.269 1.00 83.00 79 GLU A O 1
ATOM 618 N N . VAL A 1 80 ? 9.363 -5.534 -17.159 1.00 84.75 80 VAL A N 1
ATOM 619 C CA . VAL A 1 80 ? 9.496 -4.767 -15.917 1.00 84.75 80 VAL A CA 1
ATOM 620 C C . VAL A 1 80 ? 10.613 -3.743 -16.094 1.00 84.75 80 VAL A C 1
ATOM 622 O O . VAL A 1 80 ? 11.775 -4.095 -16.259 1.00 84.75 80 VAL A O 1
ATOM 625 N N . THR A 1 81 ? 10.250 -2.464 -16.039 1.00 88.88 81 THR A N 1
ATOM 626 C CA . THR A 1 81 ? 11.171 -1.324 -16.175 1.00 88.88 81 THR A CA 1
ATOM 627 C C . THR A 1 81 ? 11.253 -0.523 -14.875 1.00 88.88 81 THR A C 1
ATOM 629 O O . THR A 1 81 ? 10.413 -0.674 -13.986 1.00 88.88 81 THR A O 1
ATOM 632 N N . ILE A 1 82 ? 12.207 0.408 -14.774 1.00 90.81 82 ILE A N 1
ATOM 633 C CA . ILE A 1 82 ? 12.303 1.348 -13.639 1.00 90.81 82 ILE A CA 1
ATOM 634 C C . ILE A 1 82 ? 10.964 2.079 -13.410 1.00 90.81 82 ILE A C 1
ATOM 636 O O . ILE A 1 82 ? 10.505 2.219 -12.276 1.00 90.81 82 ILE A O 1
ATOM 640 N N . LEU A 1 83 ? 10.294 2.496 -14.494 1.00 89.06 83 LEU A N 1
ATOM 641 C CA . LEU A 1 83 ? 9.000 3.182 -14.429 1.00 89.06 83 LEU A CA 1
ATOM 642 C C . LEU A 1 83 ? 7.900 2.292 -13.830 1.00 89.06 83 LEU A C 1
ATOM 644 O O . LEU A 1 83 ? 7.063 2.769 -13.065 1.00 89.06 83 LEU A O 1
ATOM 648 N N . SER A 1 84 ? 7.918 0.999 -14.153 1.00 88.50 84 SER A N 1
ATOM 649 C CA . SER A 1 84 ? 7.038 0.010 -13.530 1.00 88.50 84 SER A CA 1
ATOM 650 C C . SER A 1 84 ? 7.316 -0.134 -12.030 1.00 88.50 84 SER A C 1
ATOM 652 O O . SER A 1 84 ? 6.375 -0.160 -11.235 1.00 88.50 84 SER A O 1
ATOM 654 N N . GLY A 1 85 ? 8.592 -0.109 -11.627 1.00 91.50 85 GLY A N 1
ATOM 655 C CA . GLY A 1 85 ? 9.003 -0.096 -10.221 1.00 91.50 85 GLY A CA 1
ATOM 656 C C . GLY A 1 85 ? 8.392 1.069 -9.435 1.00 91.50 85 GLY A C 1
ATOM 657 O O . GLY A 1 85 ? 7.797 0.854 -8.379 1.00 91.50 85 GLY A O 1
ATOM 658 N N . PHE A 1 86 ? 8.428 2.290 -9.976 1.00 92.56 86 PHE A N 1
ATOM 659 C CA . PHE A 1 86 ? 7.726 3.432 -9.372 1.00 92.56 86 PHE A CA 1
ATOM 660 C C . PHE A 1 86 ? 6.206 3.222 -9.295 1.00 92.56 86 PHE A C 1
ATOM 662 O O . PHE A 1 86 ? 5.580 3.615 -8.309 1.00 92.56 86 PHE A O 1
ATOM 669 N N . GLY A 1 87 ? 5.614 2.562 -10.294 1.00 90.50 87 GLY A N 1
ATOM 670 C CA . GLY A 1 87 ? 4.204 2.170 -10.281 1.00 90.50 87 GLY A CA 1
ATOM 671 C C . GLY A 1 87 ? 3.858 1.220 -9.130 1.00 90.50 87 GLY A C 1
ATOM 672 O O . GLY A 1 87 ? 2.843 1.416 -8.464 1.00 90.50 87 GLY A O 1
ATOM 673 N N . VAL A 1 88 ? 4.719 0.242 -8.839 1.00 92.81 88 VAL A N 1
ATOM 674 C CA . VAL A 1 88 ? 4.559 -0.671 -7.693 1.00 92.81 88 VAL A CA 1
ATOM 675 C C . VAL A 1 88 ? 4.619 0.084 -6.362 1.00 92.81 88 VAL A C 1
ATOM 677 O O . VAL A 1 88 ? 3.787 -0.149 -5.481 1.00 92.81 88 VAL A O 1
ATOM 680 N N . VAL A 1 89 ? 5.560 1.022 -6.215 1.00 93.81 89 VAL A N 1
ATOM 681 C CA . VAL A 1 89 ? 5.664 1.864 -5.009 1.00 93.81 89 VAL A CA 1
ATOM 682 C C . VAL A 1 89 ? 4.401 2.715 -4.831 1.00 93.81 89 VAL A C 1
ATOM 684 O O . VAL A 1 89 ? 3.825 2.745 -3.743 1.00 93.81 89 VAL A O 1
ATOM 687 N N . ALA A 1 90 ? 3.919 3.351 -5.903 1.00 91.88 90 ALA A N 1
ATOM 688 C CA . ALA A 1 90 ? 2.691 4.145 -5.877 1.00 91.88 90 ALA A CA 1
ATOM 689 C C . ALA A 1 90 ? 1.458 3.295 -5.523 1.00 91.88 90 ALA A C 1
ATOM 691 O O . ALA A 1 90 ? 0.644 3.695 -4.689 1.00 91.88 90 ALA A O 1
ATOM 692 N N . LEU A 1 91 ? 1.347 2.098 -6.106 1.00 91.19 91 LEU A N 1
ATOM 693 C CA . LEU A 1 91 ? 0.266 1.154 -5.827 1.00 91.19 91 LEU A CA 1
ATOM 694 C C . LEU A 1 91 ? 0.272 0.707 -4.361 1.00 91.19 91 LEU A C 1
ATOM 696 O O . LEU A 1 91 ? -0.784 0.628 -3.736 1.00 91.19 91 LEU A O 1
ATOM 700 N N . THR A 1 92 ? 1.454 0.487 -3.789 1.00 93.56 92 THR A N 1
ATOM 701 C CA . THR A 1 92 ? 1.603 0.142 -2.370 1.00 93.56 92 THR A CA 1
ATOM 702 C C . THR A 1 92 ? 1.023 1.229 -1.468 1.00 93.56 92 THR A C 1
ATOM 704 O O . THR A 1 92 ? 0.308 0.912 -0.521 1.00 93.56 92 THR A O 1
ATOM 707 N N . GLY A 1 93 ? 1.252 2.507 -1.783 1.00 91.75 93 GLY A N 1
ATOM 708 C CA . GLY A 1 93 ? 0.685 3.627 -1.026 1.00 91.75 93 GLY A CA 1
ATOM 709 C C . GLY A 1 93 ? -0.847 3.634 -1.014 1.00 91.75 93 GLY A C 1
ATOM 710 O O . GLY A 1 93 ? -1.449 3.812 0.045 1.00 91.75 93 GLY A O 1
ATOM 711 N N . VAL A 1 94 ? -1.477 3.373 -2.165 1.00 90.75 94 VAL A N 1
ATOM 712 C CA . VAL A 1 94 ? -2.944 3.258 -2.270 1.00 90.75 94 VAL A CA 1
ATOM 713 C C . VAL A 1 94 ? -3.456 2.095 -1.417 1.00 90.75 94 VAL A C 1
ATOM 715 O O . VAL A 1 94 ? -4.342 2.281 -0.586 1.00 90.75 94 VAL A O 1
ATOM 718 N N . VAL A 1 95 ? -2.837 0.918 -1.548 1.00 91.38 95 VAL A N 1
ATOM 719 C CA . VAL A 1 95 ? -3.225 -0.296 -0.811 1.00 91.38 95 VAL A CA 1
ATOM 720 C C . VAL A 1 95 ? -3.084 -0.122 0.705 1.00 91.38 95 VAL A C 1
ATOM 722 O O . VAL A 1 95 ? -3.971 -0.527 1.465 1.00 91.38 95 VAL A O 1
ATOM 725 N N . VAL A 1 96 ? -1.988 0.495 1.157 1.00 93.00 96 VAL A N 1
ATOM 726 C CA . VAL A 1 96 ? -1.751 0.786 2.577 1.00 93.00 96 VAL A CA 1
ATOM 727 C C . VAL A 1 96 ? -2.780 1.785 3.096 1.00 93.00 96 VA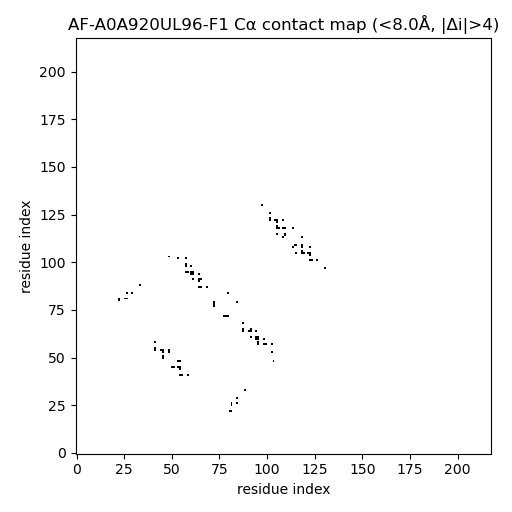L A C 1
ATOM 729 O O . VAL A 1 96 ? -3.344 1.557 4.163 1.00 93.00 96 VAL A O 1
ATOM 732 N N . ASN A 1 97 ? -3.070 2.852 2.347 1.00 91.62 97 ASN A N 1
ATOM 733 C CA . ASN A 1 97 ? -4.064 3.851 2.737 1.00 91.62 97 ASN A CA 1
ATOM 734 C C . ASN A 1 97 ? -5.468 3.243 2.889 1.00 91.62 97 ASN A C 1
ATOM 736 O O . ASN A 1 97 ? -6.136 3.470 3.900 1.00 91.62 97 ASN A O 1
ATOM 740 N N . ASP A 1 98 ? -5.895 2.429 1.924 1.00 90.81 98 ASP A N 1
ATOM 741 C CA . ASP A 1 98 ? -7.216 1.797 1.948 1.00 90.81 98 ASP A CA 1
ATOM 742 C C . ASP A 1 98 ? -7.352 0.819 3.126 1.00 90.81 98 ASP A C 1
ATOM 744 O O . ASP A 1 98 ? -8.359 0.819 3.845 1.00 90.81 98 ASP A O 1
ATOM 748 N N . SER A 1 99 ? -6.304 0.030 3.377 1.00 91.62 99 SER A N 1
ATOM 749 C CA . SER A 1 99 ? -6.261 -0.937 4.480 1.00 91.62 99 SER A CA 1
ATOM 750 C C . SER A 1 99 ? -6.207 -0.250 5.846 1.00 91.62 99 SER A C 1
ATOM 752 O O . SER A 1 99 ? -6.928 -0.643 6.763 1.00 91.62 99 SER A O 1
ATOM 754 N N . LEU A 1 100 ? -5.404 0.809 5.980 1.00 91.69 100 LEU A N 1
ATOM 755 C CA . LEU A 1 100 ? -5.289 1.620 7.195 1.00 91.69 100 LEU A CA 1
ATOM 756 C C . LEU A 1 100 ? -6.645 2.202 7.582 1.00 91.69 100 LEU A C 1
ATOM 758 O O . LEU A 1 100 ? -7.101 2.017 8.709 1.00 91.69 100 LEU A O 1
ATOM 762 N N . VAL A 1 101 ? -7.312 2.864 6.635 1.00 90.62 101 VAL A N 1
ATOM 763 C CA . VAL A 1 101 ? -8.615 3.502 6.846 1.00 90.62 101 VAL A CA 1
ATOM 764 C C . VAL A 1 101 ? -9.692 2.493 7.263 1.00 90.62 101 VAL A C 1
ATOM 766 O O . VAL A 1 101 ? -10.573 2.824 8.069 1.00 90.62 101 VAL A O 1
ATOM 769 N N . MET A 1 102 ? -9.642 1.277 6.715 1.00 90.56 102 MET A N 1
ATOM 770 C CA . MET A 1 102 ? -10.550 0.195 7.088 1.00 90.56 102 MET A CA 1
ATOM 771 C C . MET A 1 102 ? -10.277 -0.291 8.517 1.00 90.56 102 MET A C 1
ATOM 773 O O . MET A 1 102 ? -11.202 -0.329 9.331 1.00 90.56 102 MET A O 1
ATOM 777 N N . VAL A 1 103 ? -9.022 -0.626 8.833 1.00 91.75 103 VAL A N 1
ATOM 778 C CA . VAL A 1 103 ? -8.618 -1.134 10.156 1.00 91.75 103 VAL A CA 1
ATOM 779 C C . VAL A 1 103 ? -8.893 -0.099 11.249 1.00 91.75 103 VAL A C 1
ATOM 781 O O . VAL A 1 103 ? -9.487 -0.441 12.271 1.00 91.75 103 VAL A O 1
ATOM 784 N N . ASP A 1 104 ? -8.580 1.177 11.007 1.00 90.94 104 ASP A N 1
ATOM 785 C CA . ASP A 1 104 ? -8.916 2.279 11.916 1.00 90.94 104 ASP A CA 1
ATOM 786 C C . ASP A 1 104 ? -10.423 2.336 12.207 1.00 90.94 104 ASP A C 1
ATOM 788 O O . ASP A 1 104 ? -10.851 2.398 13.362 1.00 90.94 104 ASP A O 1
ATOM 792 N N . TYR A 1 105 ? -11.260 2.235 11.170 1.00 90.12 105 TYR A N 1
ATOM 793 C CA . TYR A 1 105 ? -12.707 2.268 11.358 1.00 90.12 105 TYR A CA 1
ATOM 794 C C . TYR A 1 105 ? -13.208 1.062 12.166 1.00 90.12 105 TYR A C 1
ATOM 796 O O . TYR A 1 105 ? -14.063 1.231 13.039 1.00 90.12 105 TYR A O 1
ATOM 804 N N . VAL A 1 106 ? -12.667 -0.137 11.918 1.00 91.38 106 VAL A N 1
ATOM 805 C CA . VAL A 1 106 ? -12.976 -1.333 12.719 1.00 91.38 106 VAL A CA 1
ATOM 806 C C . VAL A 1 106 ? -12.606 -1.100 14.182 1.00 91.38 106 VAL A C 1
ATOM 808 O O . VAL A 1 106 ? -13.438 -1.333 15.058 1.00 91.38 106 VAL A O 1
ATOM 811 N N . ASN A 1 107 ? -11.414 -0.572 14.464 1.00 90.75 107 ASN A N 1
ATOM 812 C CA . ASN A 1 107 ? -10.973 -0.287 15.831 1.00 90.75 107 ASN A CA 1
ATOM 813 C C . ASN A 1 107 ? -11.863 0.740 16.532 1.00 90.75 107 ASN A C 1
ATOM 815 O O . ASN A 1 107 ? -12.243 0.540 17.686 1.00 90.75 107 ASN A O 1
ATOM 819 N N . ARG A 1 108 ? -12.272 1.803 15.831 1.00 89.81 108 ARG A N 1
ATOM 820 C CA . ARG A 1 108 ? -13.212 2.797 16.371 1.00 89.81 108 ARG A CA 1
ATOM 821 C C . ARG A 1 108 ? -14.563 2.177 16.730 1.00 89.81 108 ARG A C 1
ATOM 823 O O . ARG A 1 108 ? -15.152 2.549 17.742 1.00 89.81 108 ARG A O 1
ATOM 830 N N . LYS A 1 109 ? -15.053 1.223 15.930 1.00 89.56 109 LYS A N 1
ATOM 831 C CA . LYS A 1 109 ? -16.295 0.484 16.212 1.00 89.56 109 LYS A CA 1
ATOM 832 C C . LYS A 1 109 ? -16.140 -0.504 17.370 1.00 89.56 109 LYS A C 1
ATOM 834 O O . LYS A 1 109 ? -17.027 -0.589 18.217 1.00 89.56 109 LYS A O 1
ATOM 839 N N . ARG A 1 110 ? -14.988 -1.159 17.494 1.00 88.75 110 ARG A N 1
ATOM 840 C CA . ARG A 1 110 ? -14.671 -1.981 18.671 1.00 88.75 110 ARG A CA 1
ATOM 841 C C . ARG A 1 110 ? -14.600 -1.150 19.954 1.00 88.75 110 ARG A C 1
ATOM 843 O O . ARG A 1 110 ? -15.089 -1.595 20.986 1.00 88.75 110 ARG A O 1
ATOM 850 N N . GLY A 1 111 ? -14.065 0.072 19.884 1.00 87.31 111 GLY A N 1
ATOM 851 C CA . GLY A 1 111 ? -13.974 0.992 21.024 1.00 87.31 111 GLY A CA 1
ATOM 852 C C . GLY A 1 111 ? -15.328 1.422 21.606 1.00 87.31 111 GLY A C 1
ATOM 853 O O . GLY A 1 111 ? -15.398 1.766 22.780 1.00 87.31 111 GLY A O 1
ATOM 854 N N . ILE A 1 112 ? -16.411 1.349 20.822 1.00 89.81 112 ILE A N 1
ATOM 855 C CA . ILE A 1 112 ? -17.787 1.608 21.290 1.00 89.81 112 ILE A CA 1
ATOM 856 C C . ILE A 1 112 ? -18.535 0.327 21.708 1.00 89.81 112 ILE A C 1
ATOM 858 O O . ILE A 1 112 ? -19.747 0.362 21.901 1.00 89.81 112 ILE A O 1
ATOM 862 N N . GLY A 1 113 ? -17.830 -0.803 21.847 1.00 88.94 113 GLY A N 1
ATOM 863 C CA . GLY A 1 113 ? -18.371 -2.054 22.391 1.00 88.94 113 GLY A CA 1
ATOM 864 C C . GLY A 1 113 ? -19.024 -3.002 21.378 1.00 88.94 113 GLY A C 1
ATOM 865 O O . GLY A 1 113 ? -19.649 -3.979 21.784 1.00 88.94 113 GLY A O 1
ATOM 866 N N . LEU A 1 114 ? -18.896 -2.755 20.068 1.00 88.44 114 LEU A N 1
ATOM 867 C CA . LEU A 1 114 ? -19.387 -3.688 19.044 1.00 88.44 114 LEU A CA 1
ATOM 868 C C . LEU A 1 114 ? -18.509 -4.948 18.981 1.00 88.44 114 LEU A C 1
ATOM 870 O O . LEU A 1 114 ? -17.287 -4.880 19.128 1.00 88.44 114 LEU A O 1
ATOM 874 N N . SER A 1 115 ? -19.122 -6.102 18.694 1.00 91.06 115 SER A N 1
ATOM 875 C CA . SER A 1 115 ? -18.386 -7.349 18.446 1.00 91.06 115 SER A CA 1
ATOM 876 C C . SER A 1 115 ? -17.470 -7.220 17.221 1.00 91.06 115 SER A C 1
ATOM 878 O O . SER A 1 115 ? -17.687 -6.364 16.359 1.00 91.06 115 SER A O 1
ATOM 880 N N . GLU A 1 116 ? -16.435 -8.060 17.121 1.00 85.00 116 GLU A N 1
ATOM 881 C CA . GLU A 1 116 ? -15.464 -8.001 16.013 1.00 85.00 116 GLU A CA 1
ATOM 882 C C . GLU 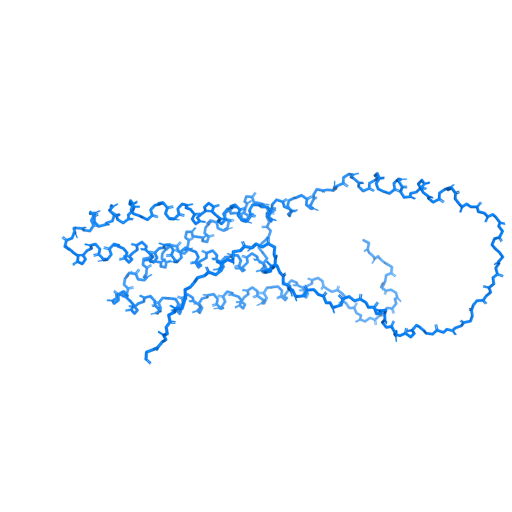A 1 116 ? -16.139 -8.138 14.643 1.00 85.00 116 GLU A C 1
ATOM 884 O O . GLU A 1 116 ? -15.896 -7.331 13.745 1.00 85.00 116 GLU A O 1
ATOM 889 N N . MET A 1 117 ? -17.048 -9.109 14.513 1.00 89.56 117 MET A N 1
ATOM 890 C CA . MET A 1 117 ? -17.781 -9.363 13.273 1.00 89.56 117 MET A CA 1
ATOM 891 C C . MET A 1 117 ? -18.700 -8.195 12.898 1.00 89.56 117 MET A C 1
ATOM 893 O O . MET A 1 117 ? -18.737 -7.774 11.742 1.00 89.56 117 MET A O 1
ATOM 897 N N . GLU A 1 118 ? -19.414 -7.625 13.872 1.00 89.19 118 GLU A N 1
ATOM 898 C CA . GLU A 1 118 ? -20.312 -6.499 13.605 1.00 89.19 118 GLU A CA 1
ATOM 899 C C . GLU A 1 118 ? -19.529 -5.217 13.282 1.00 89.19 118 GLU A C 1
ATOM 901 O O . GLU A 1 118 ? -19.910 -4.458 12.388 1.00 89.19 118 GLU A O 1
ATOM 906 N N . SER A 1 119 ? -18.388 -5.010 13.943 1.00 90.31 119 SER A N 1
ATOM 907 C CA . SER A 1 119 ? -17.467 -3.909 13.646 1.00 90.31 119 SER A CA 1
ATOM 908 C C . SER A 1 119 ? -16.928 -4.004 12.218 1.00 90.31 119 SER A C 1
ATOM 910 O O . SER A 1 119 ? -16.943 -3.005 11.496 1.00 90.31 119 SER A O 1
ATOM 912 N N . ALA A 1 120 ? -16.517 -5.201 11.783 1.00 88.12 120 ALA A N 1
ATOM 913 C CA . ALA A 1 120 ? -16.057 -5.454 10.418 1.00 88.12 120 ALA A CA 1
ATOM 914 C C . ALA A 1 120 ? -17.172 -5.234 9.383 1.00 88.12 120 ALA A C 1
ATOM 916 O O . ALA A 1 120 ? -16.947 -4.579 8.363 1.00 88.12 120 ALA A O 1
ATOM 917 N N . ARG A 1 121 ? -18.397 -5.697 9.667 1.00 90.88 121 ARG A N 1
ATOM 918 C CA . ARG A 1 121 ? -19.561 -5.498 8.789 1.00 90.88 121 ARG A CA 1
ATOM 919 C C . ARG A 1 121 ? -19.878 -4.016 8.592 1.00 90.88 121 ARG A C 1
ATOM 921 O O . ARG A 1 121 ? -20.043 -3.562 7.459 1.00 90.88 121 ARG A O 1
ATOM 928 N N . GLN A 1 122 ? -19.931 -3.246 9.680 1.00 89.12 122 GLN A N 1
ATOM 929 C CA . GLN A 1 122 ? -20.199 -1.807 9.608 1.00 89.12 122 GLN A CA 1
ATOM 930 C C . GLN A 1 122 ? -19.064 -1.038 8.929 1.00 89.12 122 GLN A C 1
ATOM 932 O O . GLN A 1 122 ? -19.336 -0.112 8.163 1.00 89.12 122 GLN A O 1
ATOM 937 N N . ALA A 1 123 ? -17.809 -1.423 9.178 1.00 88.00 123 ALA A N 1
ATOM 938 C CA . ALA A 1 123 ? -16.655 -0.840 8.502 1.00 88.00 123 ALA A CA 1
ATOM 939 C C . ALA A 1 123 ? -16.718 -1.058 6.990 1.00 88.00 123 ALA A C 1
ATOM 941 O O . ALA A 1 123 ? -16.600 -0.093 6.231 1.00 88.00 123 ALA A O 1
ATOM 942 N N . GLY A 1 124 ? -17.009 -2.291 6.567 1.00 86.31 124 GLY A N 1
ATOM 943 C CA . GLY A 1 124 ? -17.201 -2.640 5.164 1.00 86.31 124 GLY A CA 1
ATOM 944 C C . GLY A 1 124 ? -18.260 -1.765 4.501 1.00 86.31 124 GLY A C 1
ATOM 945 O O . GLY A 1 124 ? -17.973 -1.104 3.508 1.00 86.31 124 GLY A O 1
ATOM 946 N N . LEU A 1 125 ? -19.456 -1.666 5.088 1.00 89.06 125 LEU A N 1
ATOM 947 C CA . LEU A 1 125 ? -20.546 -0.855 4.530 1.00 89.06 125 LEU A CA 1
ATOM 948 C C . LEU A 1 125 ? -20.204 0.641 4.440 1.00 89.06 125 LEU A C 1
ATOM 950 O O . LEU A 1 125 ? -20.543 1.293 3.451 1.00 89.06 125 LEU A O 1
ATOM 954 N N . ALA A 1 126 ? -19.521 1.189 5.448 1.00 87.38 126 ALA A N 1
ATOM 955 C CA . ALA A 1 126 ? -19.151 2.602 5.477 1.00 87.38 126 ALA A CA 1
ATOM 956 C C . ALA A 1 126 ? -18.019 2.947 4.494 1.00 87.38 126 ALA A C 1
ATOM 958 O O . ALA A 1 126 ? -17.982 4.060 3.963 1.00 87.38 126 ALA A O 1
ATOM 959 N N . ARG A 1 127 ? -17.086 2.018 4.256 1.00 88.44 127 ARG A N 1
ATOM 960 C CA . ARG A 1 127 ? -15.868 2.266 3.464 1.00 88.44 127 ARG A CA 1
ATOM 961 C C . ARG A 1 127 ? -15.927 1.736 2.038 1.00 88.44 127 ARG A C 1
ATOM 963 O O . ARG A 1 127 ? -15.163 2.212 1.205 1.00 88.44 127 ARG A O 1
ATOM 970 N N . PHE A 1 128 ? -16.867 0.850 1.723 1.00 87.19 128 PHE A N 1
ATOM 971 C CA . PHE A 1 128 ? -17.018 0.294 0.380 1.00 87.19 128 PHE A CA 1
ATOM 972 C C . PHE A 1 128 ? -17.178 1.379 -0.693 1.00 87.19 128 PHE A C 1
ATOM 974 O O . PHE A 1 128 ? -16.479 1.354 -1.701 1.00 87.19 128 PHE A O 1
ATOM 981 N N . ARG A 1 129 ? -18.039 2.381 -0.457 1.00 90.25 129 ARG A N 1
ATOM 982 C CA . ARG A 1 129 ? -18.251 3.482 -1.415 1.00 90.25 129 ARG A CA 1
ATOM 983 C C . ARG A 1 129 ? -16.969 4.300 -1.657 1.00 90.25 129 ARG A C 1
ATOM 985 O O . ARG A 1 129 ? -16.592 4.422 -2.819 1.00 90.25 129 ARG A O 1
ATOM 992 N N . PRO A 1 130 ? -16.278 4.826 -0.623 1.00 89.69 130 PRO A N 1
ATOM 993 C CA . PRO A 1 130 ? -14.992 5.496 -0.812 1.00 89.69 130 PRO A CA 1
ATOM 994 C C . PRO A 1 130 ? -13.943 4.653 -1.548 1.00 89.69 130 PRO A C 1
ATOM 996 O O . PRO A 1 130 ? -13.351 5.146 -2.499 1.00 89.69 130 PRO A O 1
ATOM 999 N N . ILE A 1 131 ? -13.746 3.388 -1.158 1.00 87.56 131 ILE A N 1
ATOM 1000 C CA . ILE A 1 131 ? -12.715 2.515 -1.753 1.00 87.56 131 ILE A CA 1
ATOM 1001 C C . ILE A 1 131 ? -12.992 2.280 -3.245 1.00 87.56 131 ILE A C 1
ATOM 1003 O O . ILE A 1 131 ? -12.078 2.340 -4.073 1.00 87.56 131 ILE A O 1
ATOM 1007 N N . LEU A 1 132 ? -14.262 2.082 -3.614 1.00 88.62 132 LEU A N 1
ATOM 1008 C CA . LEU A 1 132 ? -14.659 1.969 -5.016 1.00 88.62 132 LEU A CA 1
ATOM 1009 C C . LEU A 1 132 ? -14.407 3.258 -5.803 1.00 88.62 132 LEU A C 1
ATOM 1011 O O . LEU A 1 132 ? -13.952 3.185 -6.941 1.00 88.62 132 LEU A O 1
ATOM 1015 N N . LEU A 1 133 ? -14.682 4.427 -5.219 1.00 91.62 133 LEU A N 1
ATOM 1016 C CA . LEU A 1 133 ? -14.442 5.714 -5.877 1.00 91.62 133 LEU A CA 1
ATOM 1017 C C . LEU A 1 133 ? -12.952 5.959 -6.116 1.00 91.62 133 LEU A C 1
ATOM 1019 O O . LEU A 1 133 ? -12.587 6.392 -7.209 1.00 91.62 133 LEU A O 1
ATOM 1023 N N . THR A 1 134 ? -12.097 5.654 -5.137 1.00 88.56 134 THR A N 1
ATOM 1024 C CA . THR A 1 134 ? -10.640 5.754 -5.295 1.00 88.56 134 THR A CA 1
ATOM 1025 C C . THR A 1 134 ? -10.169 4.833 -6.414 1.00 88.56 134 THR A C 1
ATOM 1027 O O . THR A 1 134 ? -9.532 5.294 -7.358 1.00 88.56 134 THR A O 1
ATOM 1030 N N . SER A 1 135 ? -10.580 3.563 -6.376 1.00 85.06 135 SER A N 1
ATOM 1031 C CA . SER A 1 135 ? -10.233 2.573 -7.404 1.00 85.06 135 SER A CA 1
ATOM 1032 C C . SER A 1 135 ? -10.680 3.014 -8.801 1.00 85.06 135 SER A C 1
ATOM 1034 O O . SER A 1 135 ? -9.898 2.975 -9.753 1.00 85.06 135 SER A O 1
ATOM 1036 N N . LEU A 1 136 ? -11.923 3.488 -8.925 1.00 89.12 136 LEU A N 1
ATOM 1037 C CA . LEU A 1 136 ? -12.482 3.973 -10.185 1.00 89.12 136 LEU A CA 1
ATOM 1038 C C . LEU A 1 136 ? -11.736 5.208 -10.693 1.00 89.12 136 LEU A C 1
ATOM 1040 O O . LEU A 1 136 ? -11.465 5.305 -11.885 1.00 89.12 136 LEU A O 1
ATOM 1044 N N . THR A 1 137 ? -11.381 6.132 -9.802 1.00 89.25 137 THR A N 1
ATOM 1045 C CA . THR A 1 137 ? -10.662 7.361 -10.159 1.00 89.25 137 THR A CA 1
ATOM 1046 C C . THR A 1 137 ? -9.240 7.049 -10.613 1.00 89.25 137 THR A C 1
ATOM 1048 O O . THR A 1 137 ? -8.797 7.586 -11.626 1.00 89.25 137 THR A O 1
ATOM 1051 N N . THR A 1 138 ? -8.537 6.139 -9.932 1.00 84.62 138 THR A N 1
ATOM 1052 C CA . THR A 1 138 ? -7.210 5.669 -10.353 1.00 84.62 138 THR A CA 1
ATOM 1053 C C . THR A 1 138 ? -7.282 4.994 -11.715 1.00 84.62 138 THR A C 1
ATOM 1055 O O . THR A 1 138 ? -6.489 5.309 -12.602 1.00 84.62 138 THR A O 1
ATOM 1058 N N . PHE A 1 139 ? -8.264 4.114 -11.920 1.00 85.19 139 PHE A N 1
ATOM 1059 C CA . PHE A 1 139 ? -8.451 3.459 -13.207 1.00 85.19 139 PHE A CA 1
ATOM 1060 C C . PHE A 1 139 ? -8.765 4.477 -14.307 1.00 85.19 139 PHE A C 1
ATOM 1062 O O . PHE A 1 139 ? -8.111 4.475 -15.347 1.00 85.19 139 PHE A O 1
ATOM 1069 N N . ALA A 1 140 ? -9.699 5.397 -14.069 1.00 87.50 140 ALA A N 1
ATOM 1070 C CA . ALA A 1 140 ? -10.067 6.440 -15.021 1.00 87.50 140 ALA A CA 1
ATOM 1071 C C . ALA A 1 140 ? -8.891 7.372 -15.355 1.00 87.50 140 ALA A C 1
ATOM 1073 O O . ALA A 1 140 ? -8.701 7.707 -16.522 1.00 87.50 140 ALA A O 1
ATOM 1074 N N . GLY A 1 141 ? -8.075 7.744 -14.363 1.00 85.38 141 GLY A N 1
ATOM 1075 C CA . GLY A 1 141 ? -6.901 8.599 -14.547 1.00 85.38 141 GLY A CA 1
ATOM 1076 C C . GLY A 1 141 ? -5.757 7.913 -15.298 1.00 85.38 141 GLY A C 1
ATOM 1077 O O . GLY A 1 141 ? -5.098 8.542 -16.122 1.00 85.38 141 GLY A O 1
ATOM 1078 N N . LEU A 1 142 ? -5.543 6.613 -15.069 1.00 82.00 142 LEU A N 1
ATOM 1079 C CA . LEU A 1 142 ? -4.486 5.842 -15.735 1.00 82.00 142 LEU A CA 1
ATOM 1080 C C . LEU A 1 142 ? -4.909 5.282 -17.102 1.00 82.00 142 LEU A C 1
ATOM 1082 O O . LEU A 1 142 ? -4.048 5.007 -17.936 1.00 82.00 142 LEU A O 1
ATOM 1086 N N . THR A 1 143 ? -6.212 5.146 -17.369 1.00 83.38 143 THR A N 1
ATOM 1087 C CA . THR A 1 143 ? -6.749 4.642 -18.645 1.00 83.38 143 THR A CA 1
ATOM 1088 C C . THR A 1 143 ? -6.229 5.403 -19.876 1.00 83.38 143 THR A C 1
ATOM 1090 O O . THR A 1 143 ? -5.740 4.738 -20.790 1.00 83.38 143 THR A O 1
ATOM 1093 N N . PRO A 1 144 ? -6.301 6.749 -19.971 1.00 79.44 144 PRO A N 1
ATOM 1094 C CA . PRO A 1 144 ? -5.825 7.461 -21.159 1.00 79.44 144 PRO A CA 1
ATOM 1095 C C . PRO A 1 144 ? -4.316 7.285 -21.368 1.00 79.44 144 PRO A C 1
ATOM 1097 O O . PRO A 1 144 ? -3.896 6.934 -22.468 1.00 79.44 144 PRO A O 1
ATOM 1100 N N . ALA A 1 145 ? -3.520 7.403 -20.301 1.00 76.38 145 ALA A N 1
ATOM 1101 C CA . ALA A 1 145 ? -2.070 7.219 -20.357 1.00 76.38 145 ALA A CA 1
ATOM 1102 C C . ALA A 1 145 ? -1.673 5.793 -20.779 1.00 76.38 145 ALA A C 1
ATOM 1104 O O . ALA A 1 145 ? -0.734 5.603 -21.553 1.00 76.38 145 ALA A O 1
ATOM 1105 N N . ALA A 1 146 ? -2.407 4.779 -20.308 1.00 73.50 146 ALA A N 1
ATOM 1106 C CA . ALA A 1 146 ? -2.205 3.401 -20.739 1.00 73.50 146 ALA A CA 1
ATOM 1107 C C . ALA A 1 146 ? -2.534 3.242 -22.232 1.00 73.50 146 ALA A C 1
ATOM 1109 O O . ALA A 1 146 ? -1.731 2.693 -22.985 1.00 73.50 146 ALA A O 1
ATOM 1110 N N . ARG A 1 147 ? -3.680 3.770 -22.686 1.00 73.50 147 ARG A N 1
ATOM 1111 C CA . ARG A 1 147 ? -4.130 3.666 -24.086 1.00 73.50 147 ARG A CA 1
ATOM 1112 C C . ARG A 1 147 ? -3.202 4.366 -25.075 1.00 73.50 147 ARG A C 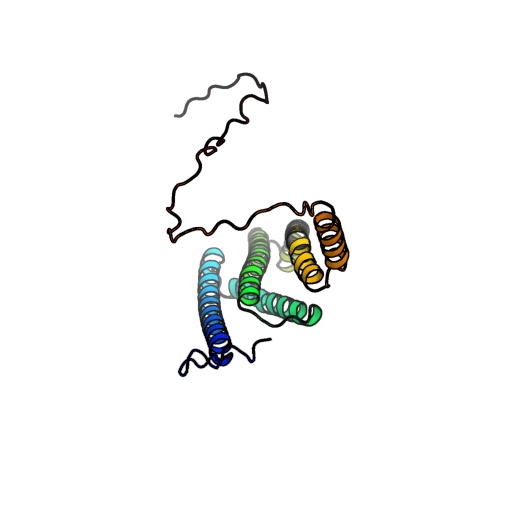1
ATOM 1114 O O . ARG A 1 147 ? -3.015 3.846 -26.170 1.00 73.50 147 ARG A O 1
ATOM 1121 N N . GLU A 1 148 ? -2.614 5.502 -24.715 1.00 71.12 148 GLU A N 1
ATOM 1122 C CA . GLU A 1 148 ? -1.648 6.205 -25.570 1.00 71.12 148 GLU A CA 1
ATOM 1123 C C . GLU A 1 148 ? -0.393 5.371 -25.836 1.00 71.12 148 GLU A C 1
ATOM 1125 O O . GLU A 1 148 ? 0.060 5.307 -26.979 1.00 71.12 148 GLU A O 1
ATOM 1130 N N . LYS A 1 149 ? 0.131 4.662 -24.828 1.00 62.75 149 LYS A N 1
ATOM 1131 C CA . LYS A 1 149 ? 1.270 3.750 -25.022 1.00 62.75 149 LYS A CA 1
ATOM 1132 C C . LYS A 1 149 ? 0.930 2.591 -25.961 1.00 62.75 149 LYS A C 1
ATOM 1134 O O . LYS A 1 149 ? 1.743 2.264 -26.821 1.00 62.75 149 LYS A O 1
ATOM 1139 N N . PHE A 1 150 ? -0.280 2.033 -25.858 1.00 57.06 150 PHE A N 1
ATOM 1140 C CA . PHE A 1 150 ? -0.769 1.031 -26.815 1.00 57.06 150 PHE A CA 1
ATOM 1141 C C . PHE A 1 150 ? -0.931 1.610 -28.230 1.00 57.06 150 PHE A C 1
ATOM 1143 O O . PHE A 1 150 ? -0.555 0.969 -29.208 1.00 57.06 150 PHE A O 1
ATOM 1150 N N . ALA A 1 151 ? -1.458 2.831 -28.360 1.00 58.66 151 ALA A N 1
ATOM 1151 C CA . ALA A 1 151 ? -1.675 3.479 -29.655 1.00 58.66 151 ALA A CA 1
ATOM 1152 C C . ALA A 1 151 ? -0.375 3.968 -30.323 1.00 58.66 151 ALA A C 1
ATOM 1154 O O . ALA A 1 151 ? -0.320 4.037 -31.547 1.00 58.66 151 ALA A O 1
ATOM 1155 N N . GLY A 1 152 ? 0.668 4.288 -29.550 1.00 56.09 152 GLY A N 1
ATOM 1156 C CA . GLY A 1 152 ? 1.980 4.712 -30.055 1.00 56.09 152 GLY A CA 1
ATOM 1157 C C . GLY A 1 152 ? 2.831 3.580 -30.642 1.00 56.09 152 GLY A C 1
ATOM 1158 O O . GLY A 1 152 ? 3.761 3.851 -31.396 1.00 56.09 152 GLY A O 1
ATOM 1159 N N . GLN A 1 153 ? 2.506 2.320 -30.334 1.00 54.31 153 GLN A N 1
ATOM 1160 C CA . GLN A 1 153 ? 3.147 1.139 -30.926 1.00 54.31 153 GLN A CA 1
ATOM 1161 C C . GLN A 1 153 ? 2.468 0.665 -32.220 1.00 54.31 153 GLN A C 1
ATOM 1163 O O . GLN A 1 153 ? 3.068 -0.097 -32.976 1.00 54.31 153 GLN A O 1
ATOM 1168 N N . VAL A 1 154 ? 1.243 1.122 -32.511 1.00 52.62 154 VAL A N 1
ATOM 1169 C CA . VAL A 1 154 ? 0.579 0.875 -33.797 1.00 52.62 154 VAL A CA 1
ATOM 1170 C C . VAL A 1 154 ? 1.097 1.913 -34.799 1.00 52.62 154 VAL A C 1
ATOM 1172 O O . VAL A 1 154 ? 0.876 3.107 -34.584 1.00 52.62 154 VAL A O 1
ATOM 1175 N N . PRO A 1 155 ? 1.773 1.519 -35.898 1.00 53.62 155 PRO A N 1
ATOM 1176 C CA . PRO A 1 155 ? 2.203 2.464 -36.921 1.00 53.62 155 PRO A CA 1
ATOM 1177 C C . PRO A 1 155 ? 0.987 3.234 -37.444 1.00 53.62 155 PRO A C 1
ATOM 1179 O O . PRO A 1 155 ? 0.110 2.664 -38.095 1.00 53.62 155 PRO A O 1
ATOM 1182 N N . ARG A 1 156 ? 0.910 4.534 -37.143 1.00 59.00 156 ARG A N 1
ATOM 1183 C CA . ARG A 1 156 ? -0.112 5.419 -37.707 1.00 59.00 156 ARG A CA 1
ATOM 1184 C C . ARG A 1 156 ? 0.076 5.447 -39.226 1.00 59.00 156 ARG A C 1
ATOM 1186 O O . ARG A 1 156 ? 1.027 6.051 -39.725 1.00 59.00 156 ARG A O 1
ATOM 1193 N N . ALA A 1 157 ? -0.830 4.807 -39.966 1.00 57.69 157 ALA A N 1
ATOM 1194 C CA . ALA A 1 157 ? -0.862 4.830 -41.434 1.00 57.69 157 ALA A CA 1
ATOM 1195 C C . ALA A 1 157 ? -1.004 6.264 -42.006 1.00 57.69 157 ALA A C 1
ATOM 1197 O O . ALA A 1 157 ? -0.745 6.525 -43.180 1.00 57.69 157 ALA A O 1
ATOM 1198 N N . ASP A 1 158 ? -1.352 7.215 -41.145 1.00 56.12 158 ASP A N 1
ATOM 1199 C CA . ASP A 1 158 ? -1.497 8.651 -41.349 1.00 56.12 158 ASP A CA 1
ATOM 1200 C C . ASP A 1 158 ? -0.203 9.321 -41.854 1.00 56.12 158 ASP A C 1
ATOM 1202 O O . ASP A 1 158 ? -0.256 10.340 -42.549 1.00 56.12 158 ASP A O 1
ATOM 1206 N N . GLY A 1 159 ? 0.967 8.748 -41.536 1.00 54.88 159 GLY A N 1
ATOM 1207 C CA . GLY A 1 159 ? 2.268 9.286 -41.942 1.00 54.88 159 GLY A CA 1
ATOM 1208 C C . GLY A 1 159 ? 2.483 9.281 -43.460 1.00 54.88 159 GLY A C 1
ATOM 1209 O O . GLY A 1 159 ? 3.088 10.208 -43.997 1.00 54.88 159 GLY A O 1
ATOM 1210 N N . HIS A 1 160 ? 1.925 8.301 -44.179 1.00 59.09 160 HIS A N 1
ATOM 1211 C CA . HIS A 1 160 ? 2.061 8.209 -45.638 1.00 59.09 160 HIS A CA 1
ATOM 1212 C C . HIS A 1 160 ? 1.248 9.299 -46.361 1.00 59.09 160 HIS A C 1
ATOM 1214 O O . HIS A 1 160 ? 1.689 9.844 -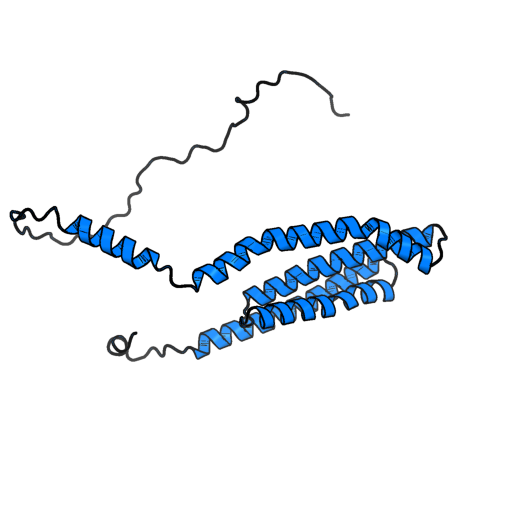47.372 1.00 59.09 160 HIS A O 1
ATOM 1220 N N . LEU A 1 161 ? 0.088 9.683 -45.813 1.00 59.16 161 LEU A N 1
ATOM 1221 C CA . LEU A 1 161 ? -0.736 10.781 -46.335 1.00 59.16 161 LEU A CA 1
ATOM 1222 C C . LEU A 1 161 ? -0.136 12.155 -46.007 1.00 59.16 161 LEU A C 1
ATOM 1224 O O . LEU A 1 161 ? -0.193 13.059 -46.843 1.00 59.16 161 LEU A O 1
ATOM 1228 N N . ALA A 1 162 ? 0.484 12.309 -44.833 1.00 60.16 162 ALA A N 1
ATOM 1229 C CA . ALA A 1 162 ? 1.229 13.516 -44.478 1.00 60.16 162 ALA A CA 1
ATOM 1230 C C . ALA A 1 162 ? 2.485 13.695 -45.356 1.00 60.16 162 ALA A C 1
ATOM 1232 O O . ALA A 1 162 ? 2.731 14.795 -45.855 1.00 60.16 162 ALA A O 1
ATOM 1233 N N . TRP A 1 163 ? 3.221 12.611 -45.629 1.00 59.22 163 TRP A N 1
ATOM 1234 C CA . TRP A 1 163 ? 4.365 12.606 -46.548 1.00 59.22 163 TRP A CA 1
ATOM 1235 C C . TRP A 1 163 ? 3.946 12.893 -48.001 1.00 59.22 163 TRP A C 1
ATOM 1237 O O . TRP A 1 163 ? 4.545 13.750 -48.650 1.00 59.22 163 TRP A O 1
ATOM 1247 N N . LEU A 1 164 ? 2.862 12.277 -48.496 1.00 61.84 164 LEU A N 1
ATOM 1248 C CA . LEU A 1 164 ? 2.313 12.553 -49.834 1.00 61.84 164 LEU A CA 1
ATOM 1249 C C . LEU A 1 164 ? 1.834 14.003 -49.987 1.00 61.84 164 LEU A C 1
ATOM 1251 O O . LEU A 1 164 ? 2.104 14.635 -51.009 1.00 61.84 164 LEU A O 1
ATOM 1255 N N . ARG A 1 165 ? 1.161 14.560 -48.972 1.00 60.56 165 ARG A N 1
ATOM 1256 C CA . ARG A 1 165 ? 0.717 15.963 -48.981 1.00 60.56 165 ARG A CA 1
ATOM 1257 C C . ARG A 1 165 ? 1.909 16.935 -48.955 1.00 60.56 165 ARG A C 1
ATOM 1259 O O . ARG A 1 165 ? 1.866 17.947 -49.651 1.00 60.56 165 ARG A O 1
ATOM 1266 N N . GLY A 1 166 ? 2.987 16.605 -48.238 1.00 59.16 166 GLY A N 1
ATOM 1267 C CA . GLY A 1 166 ? 4.250 17.357 -48.265 1.00 59.16 166 GLY A CA 1
ATOM 1268 C C . GLY A 1 166 ? 4.962 17.297 -49.624 1.00 59.16 166 GLY A C 1
ATOM 1269 O O . GLY A 1 166 ? 5.391 18.327 -50.143 1.00 59.16 166 GLY A O 1
ATOM 1270 N N . HIS A 1 167 ? 5.009 16.120 -50.256 1.00 61.19 167 HIS A N 1
ATOM 1271 C CA . HIS A 1 167 ? 5.613 15.949 -51.583 1.00 61.19 167 HIS A CA 1
ATOM 1272 C C . HIS A 1 167 ? 4.834 16.630 -52.714 1.00 61.19 167 HIS A C 1
ATOM 1274 O O . HIS A 1 167 ? 5.440 17.068 -53.694 1.00 61.19 167 HIS A O 1
ATOM 1280 N N . LEU A 1 168 ? 3.509 16.736 -52.586 1.00 58.41 168 LEU A N 1
ATOM 1281 C CA . LEU A 1 168 ? 2.662 17.493 -53.512 1.00 58.41 168 LEU A CA 1
ATOM 1282 C C . LEU A 1 168 ? 2.861 19.011 -53.360 1.00 58.41 168 LEU A C 1
ATOM 1284 O O . LEU A 1 168 ? 2.853 19.722 -54.362 1.00 58.41 168 LEU A O 1
ATOM 1288 N N . CYS A 1 169 ? 3.119 19.502 -52.142 1.00 55.12 169 CYS A N 1
ATOM 1289 C CA . CYS A 1 169 ? 3.380 20.923 -51.885 1.00 55.12 169 CYS A CA 1
ATOM 1290 C C . CYS A 1 169 ? 4.719 21.393 -52.489 1.00 55.12 169 CYS A C 1
ATOM 1292 O O . CYS A 1 169 ? 4.824 22.504 -53.003 1.00 55.12 169 CYS A O 1
ATOM 1294 N N . HIS A 1 170 ? 5.732 20.520 -52.525 1.00 53.69 170 HIS A N 1
ATOM 1295 C CA . HIS A 1 170 ? 7.056 20.861 -53.059 1.00 53.69 170 HIS A CA 1
ATOM 1296 C C . HIS A 1 170 ? 7.157 20.832 -54.597 1.00 53.69 170 HIS A C 1
ATOM 1298 O O . HIS A 1 170 ? 8.207 21.162 -55.148 1.00 53.69 170 HIS A O 1
ATOM 1304 N N . ARG A 1 171 ? 6.088 20.437 -55.307 1.00 52.31 171 ARG A N 1
ATOM 1305 C CA . ARG A 1 171 ? 6.096 20.272 -56.773 1.00 52.31 171 ARG A CA 1
ATOM 1306 C C . ARG A 1 171 ? 5.541 21.480 -57.549 1.00 52.31 171 ARG A C 1
ATOM 1308 O O . ARG A 1 171 ? 5.522 21.430 -58.773 1.00 52.31 171 ARG A O 1
ATOM 1315 N N . HIS A 1 172 ? 5.126 22.560 -56.873 1.00 51.78 172 HIS A N 1
ATOM 1316 C CA . HIS A 1 172 ? 4.497 23.727 -57.519 1.00 51.78 172 HIS A CA 1
ATOM 1317 C C . HIS A 1 172 ? 5.295 25.045 -57.501 1.00 51.78 172 HIS A C 1
ATOM 1319 O O . HIS A 1 172 ? 4.845 26.013 -58.106 1.00 51.78 172 HIS A O 1
ATOM 1325 N N . HIS A 1 173 ? 6.496 25.088 -56.914 1.00 50.88 173 HIS A N 1
ATOM 1326 C CA . HIS A 1 173 ? 7.402 26.243 -57.014 1.00 50.88 173 HIS A CA 1
ATOM 1327 C C . HIS A 1 173 ? 8.809 25.799 -57.434 1.00 50.88 173 HIS A C 1
ATOM 1329 O O . HIS A 1 173 ? 9.736 25.761 -56.631 1.00 50.88 173 HIS A O 1
ATOM 1335 N N . ALA A 1 174 ? 8.964 25.445 -58.709 1.00 45.09 174 ALA A N 1
ATOM 1336 C CA . ALA A 1 174 ? 10.266 25.388 -59.366 1.00 45.09 174 ALA A CA 1
ATOM 1337 C C . ALA A 1 174 ? 10.336 26.560 -60.356 1.00 45.09 174 ALA A C 1
ATOM 1339 O O . ALA A 1 174 ? 9.942 26.432 -61.512 1.00 45.09 174 ALA A O 1
ATOM 1340 N N . ASP A 1 175 ? 10.765 27.723 -59.864 1.00 47.47 175 ASP A N 1
ATOM 1341 C CA . ASP A 1 175 ? 11.173 28.852 -60.701 1.00 47.47 175 ASP A CA 1
ATOM 1342 C C . ASP A 1 175 ? 12.633 28.614 -61.141 1.00 47.47 175 ASP A C 1
ATOM 1344 O O . ASP A 1 175 ? 13.517 28.537 -60.283 1.00 47.47 175 ASP A O 1
ATOM 1348 N N . PRO A 1 176 ? 12.929 28.445 -62.443 1.00 48.06 176 PRO A N 1
ATOM 1349 C CA . PRO A 1 176 ? 14.257 28.068 -62.926 1.00 48.06 176 PRO A CA 1
ATOM 1350 C C . PRO A 1 176 ? 15.257 29.243 -63.001 1.00 48.06 176 PRO A C 1
ATOM 1352 O O . PRO A 1 176 ? 16.141 29.240 -63.857 1.00 48.06 176 PRO A O 1
ATOM 1355 N N . ARG A 1 177 ? 15.149 30.268 -62.141 1.00 45.62 177 ARG A N 1
ATOM 1356 C CA . ARG A 1 177 ? 16.011 31.472 -62.189 1.00 45.62 177 ARG A CA 1
ATOM 1357 C C . ARG A 1 177 ? 16.706 31.859 -60.878 1.00 45.62 177 ARG A C 1
ATOM 1359 O O . ARG A 1 177 ? 17.016 33.030 -60.672 1.00 45.62 177 ARG A O 1
ATOM 1366 N N . ALA A 1 178 ? 17.025 30.902 -60.012 1.00 44.53 178 ALA A N 1
ATOM 1367 C CA . ALA A 1 178 ? 17.898 31.169 -58.868 1.00 44.53 178 ALA A CA 1
ATOM 1368 C C . ALA A 1 178 ? 19.376 30.982 -59.261 1.00 44.53 178 ALA A C 1
ATOM 1370 O O . ALA A 1 178 ? 19.872 29.867 -59.389 1.00 44.53 178 ALA A O 1
ATOM 1371 N N . VAL A 1 179 ? 20.042 32.111 -59.502 1.00 44.88 179 VAL A N 1
ATOM 1372 C CA . VAL A 1 179 ? 21.481 32.255 -59.750 1.00 44.88 179 VAL A CA 1
ATOM 1373 C C . VAL A 1 179 ? 22.278 31.865 -58.499 1.00 44.88 179 VAL A C 1
ATOM 1375 O O . VAL A 1 179 ? 21.967 32.318 -57.399 1.00 44.88 179 VAL A O 1
ATOM 1378 N N . ASP A 1 180 ? 23.314 31.050 -58.696 1.00 44.44 180 ASP A N 1
ATOM 1379 C CA . ASP A 1 180 ? 24.292 30.631 -57.690 1.00 44.44 180 ASP A CA 1
ATOM 1380 C C . ASP A 1 180 ? 25.104 31.841 -57.189 1.00 44.44 180 ASP A C 1
ATOM 1382 O O . ASP A 1 180 ? 25.793 32.506 -57.968 1.00 44.44 180 ASP A O 1
ATOM 1386 N N . VAL A 1 181 ? 25.039 32.136 -55.887 1.00 46.78 181 VAL A N 1
ATOM 1387 C CA . VAL A 1 181 ? 25.889 33.142 -55.228 1.00 46.78 181 VAL A CA 1
ATOM 1388 C C . VAL A 1 181 ? 26.600 32.471 -54.048 1.00 46.78 181 VAL A C 1
ATOM 1390 O O . VAL A 1 181 ? 25.923 31.937 -53.167 1.00 46.78 181 VAL A O 1
ATOM 1393 N N . PRO A 1 182 ? 27.944 32.495 -53.968 1.00 42.88 182 PRO A N 1
ATOM 1394 C CA . PRO A 1 182 ? 28.666 31.840 -52.886 1.00 42.88 182 PRO A CA 1
ATOM 1395 C C . PRO A 1 182 ? 28.608 32.686 -51.605 1.00 42.88 182 PRO A C 1
ATOM 1397 O O . PRO A 1 182 ? 28.863 33.891 -51.631 1.00 42.88 182 PRO A O 1
ATOM 1400 N N . HIS A 1 183 ? 28.304 32.057 -50.466 1.00 43.41 183 HIS A N 1
ATOM 1401 C CA . HIS A 1 183 ? 28.314 32.703 -49.149 1.00 43.41 183 HIS A CA 1
ATOM 1402 C C . HIS A 1 183 ? 29.592 32.344 -48.363 1.00 43.41 183 HIS A C 1
ATOM 1404 O O . HIS A 1 183 ? 29.931 31.161 -48.272 1.00 43.41 183 HIS A O 1
ATOM 1410 N N . PRO A 1 184 ? 30.316 33.324 -47.784 1.00 40.91 184 PRO A N 1
ATOM 1411 C CA . PRO A 1 184 ? 31.486 33.069 -46.956 1.00 40.91 184 PRO A CA 1
ATOM 1412 C C . PRO A 1 184 ? 31.101 32.743 -45.502 1.00 40.91 184 PRO A C 1
ATOM 1414 O O . PRO A 1 184 ? 30.014 33.058 -45.024 1.00 40.91 184 PRO A O 1
ATOM 1417 N N . ARG A 1 185 ? 32.045 32.099 -44.807 1.00 45.22 185 ARG A N 1
ATOM 1418 C CA . ARG A 1 185 ? 31.997 31.653 -43.404 1.00 45.22 185 ARG A CA 1
ATOM 1419 C C . ARG A 1 185 ? 31.457 32.720 -42.435 1.00 45.22 185 ARG A C 1
ATOM 1421 O O . ARG A 1 185 ? 31.929 33.852 -42.453 1.00 45.22 185 ARG A O 1
ATOM 1428 N N . GLY A 1 186 ? 30.605 32.311 -41.492 1.00 34.41 186 GLY A N 1
ATOM 1429 C CA . GLY A 1 186 ? 30.232 33.127 -40.331 1.00 34.41 186 GLY A CA 1
ATOM 1430 C C . GLY A 1 186 ? 29.308 32.388 -39.359 1.00 34.41 186 GLY A C 1
ATOM 1431 O O . GLY A 1 186 ? 28.231 31.946 -39.737 1.00 34.41 186 GLY A O 1
ATOM 1432 N N . TYR A 1 187 ? 29.762 32.229 -38.116 1.00 37.66 187 TYR A N 1
ATOM 1433 C CA . TYR A 1 187 ? 29.078 31.599 -36.980 1.00 37.66 187 TYR A CA 1
ATOM 1434 C C . TYR A 1 187 ? 27.690 32.207 -36.693 1.00 37.66 187 TYR A C 1
ATOM 1436 O O . TYR A 1 187 ? 27.557 33.431 -36.767 1.00 37.66 187 TYR A O 1
ATOM 1444 N N . PRO A 1 188 ? 26.674 31.433 -36.259 1.00 43.91 188 PRO A N 1
ATOM 1445 C CA . PRO A 1 188 ? 25.457 32.039 -35.752 1.00 43.91 188 PRO A CA 1
ATOM 1446 C C . PRO A 1 188 ? 25.659 32.513 -34.310 1.00 43.91 188 PRO A C 1
ATOM 1448 O O . PRO A 1 188 ? 25.718 31.743 -33.352 1.00 43.91 188 PRO A O 1
ATOM 1451 N N . HIS A 1 189 ? 25.742 33.835 -34.207 1.00 44.06 189 HIS A N 1
ATOM 1452 C CA . HIS A 1 189 ? 25.457 34.624 -33.025 1.00 44.06 189 HIS A CA 1
ATOM 1453 C C . HIS A 1 189 ? 24.105 34.232 -32.410 1.00 44.06 189 HIS A C 1
ATOM 1455 O O . HIS A 1 189 ? 23.057 34.292 -33.052 1.00 44.06 189 HIS A O 1
ATOM 1461 N N . PHE A 1 190 ? 24.152 33.905 -31.124 1.00 41.47 190 PHE A N 1
ATOM 1462 C CA . PHE A 1 190 ? 23.021 33.917 -30.208 1.00 41.47 190 PHE A CA 1
ATOM 1463 C C . PHE A 1 190 ? 22.501 35.357 -30.081 1.00 41.47 190 PHE A C 1
ATOM 1465 O O . PHE A 1 190 ? 23.205 36.198 -29.525 1.00 41.47 190 PHE A O 1
ATOM 1472 N N . LEU A 1 191 ? 21.283 35.646 -30.549 1.00 46.22 191 LEU A N 1
ATOM 1473 C CA . LEU A 1 191 ? 20.474 36.748 -30.019 1.00 46.22 191 LEU A CA 1
ATOM 1474 C C . LEU A 1 191 ? 18.977 36.375 -30.009 1.00 46.22 191 LEU A C 1
ATOM 1476 O O . LEU A 1 191 ? 18.465 35.856 -31.004 1.00 46.22 191 LEU A O 1
ATOM 1480 N N . PRO A 1 192 ? 18.275 36.623 -28.887 1.00 41.88 192 PRO A N 1
ATOM 1481 C CA . PRO A 1 192 ? 16.909 36.180 -28.653 1.00 41.88 192 PRO A CA 1
ATOM 1482 C C . PRO A 1 192 ? 15.902 37.156 -29.266 1.00 41.88 192 PRO A C 1
ATOM 1484 O O . PRO A 1 192 ? 16.011 38.374 -29.109 1.00 41.88 192 PRO A O 1
ATOM 1487 N N . ARG A 1 193 ? 14.876 36.621 -29.934 1.00 43.56 193 ARG A N 1
ATOM 1488 C CA . ARG A 1 193 ? 13.720 37.418 -30.343 1.00 43.56 193 ARG A CA 1
ATOM 1489 C C . ARG A 1 193 ? 12.826 37.672 -29.132 1.00 43.56 193 ARG A C 1
ATOM 1491 O O . ARG A 1 193 ? 12.406 36.749 -28.440 1.00 43.56 193 ARG A O 1
ATOM 1498 N N . SER A 1 194 ? 12.591 38.954 -28.899 1.00 42.53 194 SER A N 1
ATOM 1499 C CA . SER A 1 194 ? 11.701 39.530 -27.906 1.00 42.53 194 SER A CA 1
ATOM 1500 C C . SER A 1 194 ? 10.234 39.156 -28.134 1.00 42.53 194 SER A C 1
ATOM 1502 O O . SER A 1 194 ? 9.786 38.988 -29.267 1.00 42.53 194 SER A O 1
ATOM 1504 N N . GLY A 1 195 ? 9.481 39.131 -27.030 1.00 36.91 195 GLY A N 1
ATOM 1505 C CA . GLY A 1 195 ? 8.026 39.270 -27.024 1.00 36.91 195 GLY A CA 1
ATOM 1506 C C . GLY A 1 195 ? 7.289 38.081 -26.415 1.00 36.91 195 GLY A C 1
ATOM 1507 O O . GLY A 1 195 ? 7.048 37.098 -27.102 1.00 36.91 195 GLY A O 1
ATOM 1508 N N . GLY A 1 196 ? 6.865 38.209 -25.151 1.00 38.03 196 GLY A N 1
ATOM 1509 C CA . GLY A 1 196 ? 5.744 37.406 -24.643 1.00 38.03 196 GLY A CA 1
ATOM 1510 C C . GLY A 1 196 ? 5.887 36.732 -23.279 1.00 38.03 196 GLY A C 1
ATOM 1511 O O . GLY A 1 196 ? 5.246 35.713 -23.064 1.00 38.03 196 GLY A O 1
ATOM 1512 N N . GLN A 1 197 ? 6.664 37.273 -22.336 1.00 43.25 197 GLN A N 1
ATOM 1513 C CA . GLN A 1 197 ? 6.400 37.025 -20.912 1.00 43.25 197 GLN A CA 1
ATOM 1514 C C . GLN A 1 197 ? 5.515 38.153 -20.382 1.00 43.25 197 GLN A C 1
ATOM 1516 O O . GLN A 1 197 ? 6.026 39.205 -20.018 1.00 43.25 197 GLN A O 1
ATOM 1521 N N . ALA A 1 198 ? 4.198 37.948 -20.397 1.00 44.59 198 ALA A N 1
ATOM 1522 C CA . ALA A 1 198 ? 3.230 38.687 -19.582 1.00 44.59 198 ALA A CA 1
ATOM 1523 C C . ALA A 1 198 ? 1.832 38.085 -19.787 1.00 44.59 198 ALA A C 1
ATOM 1525 O O . ALA A 1 198 ? 1.050 38.603 -20.576 1.00 44.59 198 ALA A O 1
ATOM 1526 N N . LEU A 1 199 ? 1.508 36.987 -19.098 1.00 44.50 199 LEU A N 1
ATOM 1527 C CA . LEU A 1 199 ? 0.105 36.673 -18.801 1.00 44.50 199 LEU A CA 1
ATOM 1528 C C . LEU A 1 199 ? -0.016 35.751 -17.580 1.00 44.50 199 LEU A C 1
ATOM 1530 O O . LEU A 1 199 ? -0.577 34.662 -17.632 1.00 44.50 199 LEU A O 1
ATOM 1534 N N . ILE A 1 200 ? 0.532 36.209 -16.456 1.00 42.91 200 ILE A N 1
ATOM 1535 C CA . ILE A 1 200 ? 0.091 35.769 -15.132 1.00 42.91 200 ILE A CA 1
ATOM 1536 C C . ILE A 1 200 ? -0.998 36.762 -14.717 1.00 42.91 200 ILE A C 1
ATOM 1538 O O . ILE A 1 200 ? -0.662 37.875 -14.345 1.00 42.91 200 ILE A O 1
ATOM 1542 N N . LEU A 1 201 ? -2.262 36.329 -14.847 1.00 42.91 201 LEU A N 1
ATOM 1543 C CA . LEU A 1 201 ? -3.508 36.821 -14.221 1.00 42.91 201 LEU A CA 1
ATOM 1544 C C . LEU A 1 201 ? -3.837 38.341 -14.255 1.00 42.91 201 LEU A C 1
ATOM 1546 O O . LEU A 1 201 ? -2.997 39.175 -13.946 1.00 42.91 201 LEU A O 1
ATOM 1550 N N . PRO A 1 202 ? -5.113 38.725 -14.504 1.00 46.78 202 PRO A N 1
ATOM 1551 C CA . PRO A 1 202 ? -6.205 38.245 -13.656 1.00 46.78 202 PRO A CA 1
ATOM 1552 C C . PRO A 1 202 ? -7.527 37.925 -14.376 1.00 46.78 202 PRO A C 1
ATOM 1554 O O . PRO A 1 202 ? -8.218 38.791 -14.903 1.00 46.78 202 PRO A O 1
ATOM 1557 N N . LEU A 1 203 ? -7.972 36.677 -14.207 1.00 50.41 203 LEU A N 1
ATOM 1558 C CA . LEU A 1 203 ? -9.348 36.195 -14.409 1.00 50.41 203 LEU A CA 1
ATOM 1559 C C . LEU A 1 203 ? -10.299 36.658 -13.271 1.00 50.41 203 LEU A C 1
ATOM 1561 O O . LEU A 1 203 ? -11.306 36.022 -12.988 1.00 50.41 203 LEU A O 1
ATOM 1565 N N . GLY A 1 204 ? -9.961 37.751 -12.579 1.00 47.84 204 GLY A N 1
ATOM 1566 C CA . GLY A 1 204 ? -10.724 38.322 -11.460 1.00 47.84 204 GLY A CA 1
ATOM 1567 C C . GLY A 1 204 ? -11.679 39.454 -11.858 1.00 47.84 204 GLY A C 1
ATOM 1568 O O . GLY A 1 204 ? -12.407 39.953 -11.012 1.00 47.84 204 GLY A O 1
ATOM 1569 N N . GLN A 1 205 ? -11.691 39.866 -13.131 1.00 50.22 205 GLN A N 1
ATOM 1570 C CA . GLN A 1 205 ? -12.552 40.947 -13.643 1.00 50.22 205 GLN A CA 1
ATOM 1571 C C . GLN A 1 205 ? -13.728 40.458 -14.511 1.00 50.22 205 GLN A C 1
ATOM 1573 O O . GLN A 1 205 ? -14.535 41.272 -14.946 1.00 50.22 205 GLN A O 1
ATOM 1578 N N . ALA A 1 206 ? -13.867 39.146 -14.740 1.00 53.66 206 ALA A N 1
ATOM 1579 C CA . ALA A 1 206 ? -14.932 38.582 -15.582 1.00 53.66 206 ALA A CA 1
ATOM 1580 C C . ALA A 1 206 ? -16.182 38.104 -14.811 1.00 53.66 206 ALA A C 1
ATOM 1582 O O . ALA A 1 206 ? -17.185 37.764 -15.429 1.00 53.66 206 ALA A O 1
ATOM 1583 N N . LEU A 1 207 ? -16.152 38.079 -13.476 1.00 55.19 207 LEU A N 1
ATOM 1584 C CA . LEU A 1 207 ? -17.250 37.578 -12.640 1.00 55.19 207 LEU A CA 1
ATOM 1585 C C . LEU A 1 207 ? -17.682 38.649 -11.641 1.00 55.19 207 LEU A C 1
ATOM 1587 O O . LEU A 1 207 ? -17.388 38.541 -10.459 1.00 55.19 207 LEU A O 1
ATOM 1591 N N . GLY A 1 208 ? -18.353 39.695 -12.132 1.00 49.59 208 GLY A N 1
ATOM 1592 C CA . GLY A 1 208 ? -18.893 40.801 -11.336 1.00 49.59 208 GLY A CA 1
ATOM 1593 C C . GLY A 1 208 ? -19.812 40.371 -10.184 1.00 49.59 208 GLY A C 1
ATOM 1594 O O . GLY A 1 208 ? -21.029 40.477 -10.279 1.00 49.59 208 GLY A O 1
ATOM 1595 N N . LEU A 1 209 ? -19.206 39.948 -9.079 1.00 49.78 209 LEU A N 1
ATOM 1596 C CA . LEU A 1 209 ? -19.762 39.822 -7.739 1.00 49.78 209 LEU A CA 1
ATOM 1597 C C . LEU A 1 209 ? -18.830 40.694 -6.880 1.00 49.78 209 LEU A C 1
ATOM 1599 O O . LEU A 1 209 ? -17.682 40.343 -6.644 1.00 49.78 209 LEU A O 1
ATOM 1603 N N . GLY A 1 210 ? -19.151 41.946 -6.566 1.00 41.41 210 GLY A N 1
ATOM 1604 C CA . GLY A 1 210 ? -20.361 42.311 -5.844 1.00 41.41 210 GLY A CA 1
ATOM 1605 C C . GLY A 1 210 ? -20.129 42.062 -4.353 1.00 41.41 210 GLY A C 1
ATOM 1606 O O . GLY A 1 210 ? -20.498 41.010 -3.859 1.00 41.41 210 GLY A O 1
ATOM 1607 N N . GLN A 1 211 ? -19.429 43.009 -3.717 1.00 49.94 211 GLN A N 1
ATOM 1608 C CA . GLN A 1 211 ? -19.376 43.343 -2.282 1.00 49.94 211 GLN A CA 1
ATOM 1609 C C . GLN A 1 211 ? -20.225 42.473 -1.333 1.00 49.94 211 GLN A C 1
ATOM 1611 O O . GLN A 1 211 ? -21.441 42.498 -1.459 1.00 49.94 211 GLN A O 1
ATOM 1616 N N . GLU A 1 212 ? -19.610 41.859 -0.312 1.00 41.75 212 GLU A N 1
ATOM 1617 C CA . GLU A 1 212 ? -20.072 41.920 1.091 1.00 41.75 212 GLU A CA 1
ATOM 1618 C C . GLU A 1 212 ? -19.118 41.181 2.055 1.00 41.75 212 GLU A C 1
ATOM 1620 O O . GLU A 1 212 ? -18.580 40.127 1.729 1.00 41.75 212 GLU A O 1
ATOM 1625 N N . GLY A 1 213 ? -18.942 41.718 3.272 1.00 41.16 213 GLY A N 1
ATOM 1626 C CA . GLY A 1 213 ? -18.569 40.907 4.443 1.00 41.16 213 GLY A CA 1
ATOM 1627 C C . GLY A 1 213 ? -17.200 41.153 5.084 1.00 41.16 213 GLY A C 1
ATOM 1628 O O . GLY A 1 213 ? -16.308 40.315 5.005 1.00 41.16 213 GLY A O 1
ATOM 1629 N N . ARG A 1 214 ? -17.060 42.264 5.820 1.00 44.88 214 ARG A N 1
ATOM 1630 C CA . ARG A 1 214 ? -16.052 42.434 6.887 1.00 44.88 214 ARG A CA 1
ATOM 1631 C C . ARG A 1 214 ? -16.263 41.401 8.007 1.00 44.88 214 ARG A C 1
ATOM 1633 O O . ARG A 1 214 ? -17.360 41.346 8.547 1.00 44.88 214 ARG A O 1
ATOM 1640 N N . TYR A 1 215 ? -15.193 40.747 8.461 1.00 47.84 215 TYR A N 1
ATOM 1641 C CA . TYR A 1 215 ? -15.044 40.257 9.842 1.00 47.84 215 TYR A CA 1
ATOM 1642 C C . TYR A 1 215 ? -13.590 40.474 10.312 1.00 47.84 215 TYR A C 1
ATOM 1644 O O . TYR A 1 215 ? -12.674 40.164 9.547 1.00 47.84 215 TYR A O 1
ATOM 1652 N N . PRO A 1 216 ? -13.348 41.035 11.515 1.00 54.12 216 PRO A N 1
ATOM 1653 C CA . PRO A 1 216 ? -11.999 41.277 12.030 1.00 54.12 216 PRO A CA 1
ATOM 1654 C C . PRO A 1 216 ? -11.447 40.067 12.824 1.00 54.12 216 PRO A C 1
ATOM 1656 O O . PRO A 1 216 ? -12.239 39.294 13.366 1.00 54.12 216 PRO A O 1
ATOM 1659 N N . PRO A 1 217 ? -10.113 39.896 12.912 1.00 66.00 217 PRO A N 1
ATOM 1660 C CA . PRO A 1 217 ? -9.464 38.906 13.782 1.00 66.00 217 PRO A CA 1
ATOM 1661 C C . PRO A 1 217 ? -9.226 39.467 15.216 1.00 66.00 217 PRO A C 1
ATOM 1663 O O . PRO A 1 217 ? -9.502 40.650 15.428 1.00 66.00 217 PRO A O 1
ATOM 1666 N N . PRO A 1 218 ? -8.806 38.627 16.192 1.00 66.50 218 PRO A N 1
ATOM 1667 C CA . PRO A 1 218 ? -9.181 38.723 17.613 1.00 66.50 218 PRO A CA 1
ATOM 1668 C C . PRO A 1 218 ? -8.526 39.852 18.414 1.00 66.50 218 PRO A C 1
ATOM 1670 O O . PRO A 1 218 ? -7.382 40.240 18.086 1.00 66.50 218 PRO A O 1
#

Solvent-accessible surface area (backbone atoms only — not comparable to full-atom values): 13674 Å² total; per-residue (Å²): 141,79,92,76,68,73,82,82,51,93,82,73,82,88,56,77,63,56,63,54,49,54,49,50,55,50,46,52,52,49,53,52,52,48,54,53,47,52,53,51,51,42,56,63,39,27,64,84,63,74,34,75,64,62,34,49,57,34,56,62,47,43,62,58,52,48,52,52,53,52,51,50,32,62,77,68,73,53,80,92,44,69,70,51,52,53,48,53,56,54,49,42,53,51,51,40,52,57,40,45,57,45,53,52,44,24,52,58,35,39,74,75,72,43,54,72,68,58,14,46,53,52,30,47,68,70,42,48,63,59,55,50,51,52,54,50,50,52,49,61,66,46,45,60,65,52,48,50,59,60,54,70,72,48,83,65,73,62,56,60,56,54,50,50,53,52,58,60,62,68,70,77,76,82,74,96,76,81,78,91,74,92,81,81,91,79,82,87,76,90,78,86,85,83,87,83,94,81,84,81,79,76,88,77,78,81,65,93,70,78,89,85,83,92,80,85,85,136

Sequence (218 aa):
MLPGMQLEFPGTYWSFEGEKSEQAETLASLQYLYIVALIIIYALLAIPFNSYIQPLIVMAAIPFGLIGAVWGHVVMGMEVTILSGFGVVALTGVVVNDSLVMVDYVNRKRGIGLSEMESARQAGLARFRPILLTSLTTFAGLTPAAREKFAGQVPRADGHLAWLRGHLCHRHHADPRAVDVPHPRGYPHFLPRSGGQALILPLGQALGLGQEGRYPPP

Radius of gyration: 30.4 Å; Cα contacts (8 Å, |Δi|>4): 59; chains: 1; bounding box: 59×54×85 Å